Protein AF-A0A5M8SAU0-F1 (afdb_monomer)

Solvent-accessible surface area (backbone atoms only — not comparable to full-atom values): 16726 Å² total; per-residue (Å²): 139,50,76,44,73,42,60,49,98,86,69,38,73,38,33,36,22,38,31,81,44,101,54,91,50,68,91,72,10,58,66,41,58,53,32,35,41,45,65,40,99,85,61,43,76,27,30,39,25,40,43,53,99,80,50,47,81,55,32,35,49,38,73,58,97,93,31,62,45,28,30,38,35,92,84,38,42,33,36,40,44,53,48,99,73,30,26,46,38,35,36,22,32,50,39,90,98,40,64,71,40,49,25,31,40,39,45,56,46,101,66,62,44,75,65,44,77,43,74,34,96,76,30,58,96,72,58,69,86,75,61,64,49,30,60,59,55,26,55,63,74,80,78,61,70,77,60,66,83,77,56,89,90,79,90,67,84,63,73,72,83,51,52,85,67,51,59,68,49,66,79,36,74,79,82,83,80,93,81,82,88,77,91,80,82,86,74,82,80,63,93,83,57,68,52,34,81,45,82,45,69,91,57,29,28,96,83,49,78,75,89,43,40,64,62,58,96,56,46,66,64,41,53,74,66,31,46,74,40,82,81,43,74,66,31,31,40,23,69,51,97,89,66,42,43,36,38,29,34,57,65,87,75,70,28,22,23,74,70,45,27,51,55,72,72,79,38,57,52,77,89,78,52,45,75,89,74,107

Radius of gyration: 25.61 Å; Cα contacts (8 Å, |Δi|>4): 482; chains: 1; bounding box: 44×42×79 Å

Secondary structure (DSSP, 8-state):
-EEEEEE-TTS-EEEEEEESSS-S-TTTTT-EEEEEEEE-TTS-EEEEEESSTT--EEEEEEEETTEEEEEEETTEEEEEEE-TT--EEEEEE-STT-TT-EEEEEE--TTSTT-EEEE-TT--TT-----SB-GGG-B--GGGGGGGGT-SS-----TTTSHHHHTGGGSS--PPP----SPPP-PPPPTTSPPEE---TTTS-TT--SS-PPPPTTHHHHHHHPEEPSSSTTEEEEE-TTS-EEEEEE-SSSEEEEEEESSSTTPPPGGGS-GGG-

Structure (mmCIF, N/CA/C/O backbone):
data_AF-A0A5M8SAU0-F1
#
_entry.id   AF-A0A5M8SAU0-F1
#
loop_
_atom_site.group_PDB
_atom_site.id
_atom_site.type_symbol
_atom_site.label_atom_id
_atom_site.label_alt_id
_atom_site.label_comp_id
_atom_site.label_asym_id
_atom_site.label_entity_id
_atom_site.label_seq_id
_atom_site.pdbx_PDB_ins_code
_atom_site.Cartn_x
_atom_site.Cartn_y
_atom_site.Cartn_z
_atom_s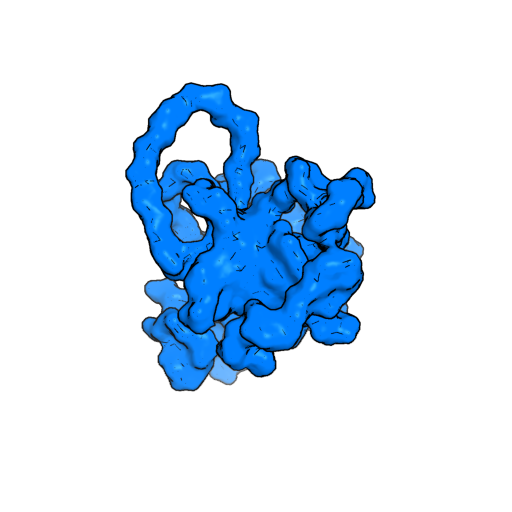ite.occupancy
_atom_site.B_iso_or_equiv
_atom_site.auth_seq_id
_atom_site.auth_comp_id
_atom_site.auth_asym_id
_atom_site.auth_atom_id
_atom_site.pdbx_PDB_model_num
ATOM 1 N N . MET A 1 1 ? -11.312 18.005 -1.054 1.00 69.06 1 MET A N 1
ATOM 2 C CA . MET A 1 1 ? -11.721 16.627 -1.415 1.00 69.06 1 MET A CA 1
ATOM 3 C C . MET A 1 1 ? -11.330 15.709 -0.269 1.00 69.06 1 MET A C 1
ATOM 5 O O . MET A 1 1 ? -10.146 15.660 0.042 1.00 69.06 1 MET A O 1
ATOM 9 N N . LYS A 1 2 ? -12.305 15.080 0.394 1.00 84.44 2 LYS A N 1
ATOM 10 C CA . LYS A 1 2 ? -12.080 14.145 1.507 1.00 84.44 2 LYS A CA 1
ATOM 11 C C . LYS A 1 2 ? -12.003 12.724 0.946 1.00 84.44 2 LYS A C 1
ATOM 13 O O . LYS A 1 2 ? -12.694 12.436 -0.032 1.00 84.44 2 LYS A O 1
ATOM 18 N N . ILE A 1 3 ? -11.173 11.881 1.547 1.00 85.06 3 ILE A N 1
ATOM 19 C CA . ILE A 1 3 ? -10.982 10.486 1.141 1.00 85.06 3 ILE A CA 1
ATOM 20 C C . ILE A 1 3 ? -11.537 9.580 2.239 1.00 85.06 3 ILE A C 1
ATOM 22 O O . ILE A 1 3 ? -11.376 9.878 3.422 1.00 85.06 3 ILE A O 1
ATOM 26 N N . GLY A 1 4 ? -12.213 8.511 1.834 1.00 86.31 4 GLY A N 1
ATOM 27 C CA . GLY A 1 4 ? -12.637 7.411 2.689 1.00 86.31 4 GLY A CA 1
ATOM 28 C C . GLY A 1 4 ? -12.021 6.099 2.215 1.00 86.31 4 GLY A C 1
ATOM 29 O O . GLY A 1 4 ? -11.570 5.985 1.072 1.00 86.31 4 GLY A O 1
ATOM 30 N N . TYR A 1 5 ? -12.045 5.100 3.090 1.00 87.81 5 TYR A N 1
ATOM 31 C CA . TYR A 1 5 ? -11.528 3.767 2.811 1.00 87.81 5 TYR A CA 1
ATOM 32 C C . TYR A 1 5 ? -12.509 2.712 3.317 1.00 87.81 5 TYR A C 1
ATOM 34 O O . TYR A 1 5 ? -13.145 2.908 4.354 1.00 87.81 5 TYR A O 1
ATOM 42 N N . LEU A 1 6 ? -12.599 1.593 2.601 1.00 86.69 6 LEU A N 1
ATOM 43 C CA . LEU A 1 6 ? -13.298 0.393 3.056 1.00 86.69 6 LEU A CA 1
ATOM 44 C C . LEU A 1 6 ? -12.272 -0.664 3.448 1.00 86.69 6 LEU A C 1
ATOM 46 O O . LEU A 1 6 ? -11.280 -0.858 2.741 1.00 86.69 6 LEU A O 1
ATOM 50 N N . TYR A 1 7 ? -12.536 -1.354 4.551 1.00 85.88 7 TYR A N 1
ATOM 51 C CA . TYR A 1 7 ? -11.698 -2.426 5.074 1.00 85.88 7 TYR A CA 1
ATOM 52 C C . TYR A 1 7 ? -12.532 -3.691 5.259 1.00 85.88 7 TYR A C 1
ATOM 54 O O . TYR A 1 7 ? -13.729 -3.608 5.544 1.00 85.88 7 TYR A O 1
ATOM 62 N N . ASP A 1 8 ? -11.904 -4.852 5.103 1.00 80.31 8 ASP A N 1
ATOM 63 C CA . ASP A 1 8 ? -12.498 -6.116 5.521 1.00 80.31 8 ASP A CA 1
ATOM 64 C C . ASP A 1 8 ? -12.463 -6.278 7.053 1.00 80.31 8 ASP A C 1
ATOM 66 O O . ASP A 1 8 ? -11.916 -5.451 7.789 1.00 80.31 8 ASP A O 1
ATOM 70 N N . ALA A 1 9 ? -13.047 -7.370 7.550 1.00 80.62 9 ALA A N 1
ATOM 71 C CA . ALA A 1 9 ? -13.049 -7.681 8.979 1.00 80.62 9 ALA A CA 1
ATOM 72 C C . ALA A 1 9 ? -11.643 -7.965 9.552 1.00 80.62 9 ALA A C 1
ATOM 74 O O . ALA A 1 9 ? -11.459 -7.899 10.766 1.00 80.62 9 ALA A O 1
ATOM 75 N N . GLY A 1 10 ? -10.664 -8.281 8.699 1.00 76.25 10 GLY A N 1
ATOM 76 C CA . GLY A 1 10 ? -9.258 -8.467 9.061 1.00 76.25 10 GLY A CA 1
ATOM 77 C C . GLY A 1 10 ? -8.447 -7.166 9.072 1.00 76.25 10 GLY A C 1
ATOM 78 O O . GLY A 1 10 ? -7.274 -7.188 9.441 1.00 76.25 10 GLY A O 1
ATOM 79 N N . GLY A 1 11 ? -9.052 -6.035 8.695 1.00 78.75 11 GLY A N 1
ATOM 80 C CA . GLY A 1 11 ? -8.387 -4.737 8.607 1.00 78.75 11 GLY A CA 1
ATOM 81 C C . GLY A 1 11 ? -7.591 -4.526 7.315 1.00 78.75 11 GLY A C 1
ATOM 82 O O . GLY A 1 11 ? -6.829 -3.562 7.227 1.00 78.75 11 GLY A O 1
ATOM 83 N N . ALA A 1 12 ? -7.751 -5.383 6.304 1.00 80.19 12 ALA A N 1
ATOM 84 C CA . ALA A 1 12 ? -7.153 -5.169 4.993 1.00 80.19 12 ALA A CA 1
ATOM 85 C C . ALA A 1 12 ? -8.016 -4.213 4.158 1.00 80.19 12 ALA A C 1
ATOM 87 O O . ALA A 1 12 ? -9.243 -4.293 4.143 1.00 80.19 12 ALA A O 1
ATOM 88 N N . ARG A 1 13 ? -7.370 -3.262 3.475 1.00 85.25 13 ARG A N 1
ATOM 89 C CA . ARG A 1 13 ? -8.054 -2.234 2.681 1.00 85.25 13 ARG A CA 1
ATOM 90 C C . ARG A 1 13 ? -8.603 -2.837 1.386 1.00 85.25 13 ARG A C 1
ATOM 92 O O . ARG A 1 13 ? -7.827 -3.342 0.583 1.00 85.25 13 ARG A O 1
ATOM 99 N N . LEU A 1 14 ? -9.909 -2.712 1.170 1.00 88.06 14 LEU A N 1
ATOM 100 C CA . LEU A 1 14 ? -10.628 -3.223 -0.002 1.00 88.06 14 LEU A CA 1
ATOM 101 C C . LEU A 1 14 ? -10.943 -2.144 -1.041 1.00 88.06 14 LEU A C 1
ATOM 103 O O . LEU A 1 14 ? -11.019 -2.443 -2.229 1.00 88.06 14 LEU A O 1
ATOM 107 N N . ALA A 1 15 ? -11.121 -0.891 -0.615 1.00 90.00 15 ALA A N 1
ATOM 108 C CA . ALA A 1 15 ? -11.402 0.208 -1.533 1.00 90.00 15 ALA A CA 1
ATOM 109 C C . ALA A 1 15 ? -10.968 1.564 -0.975 1.00 90.00 15 ALA A C 1
ATOM 111 O O . ALA A 1 15 ? -10.879 1.765 0.241 1.00 90.00 15 ALA A O 1
ATOM 112 N N . LYS A 1 16 ? -10.763 2.508 -1.888 1.00 88.19 16 LYS A N 1
ATOM 113 C CA . LYS A 1 16 ? -10.510 3.928 -1.640 1.00 88.19 16 LYS A CA 1
ATOM 114 C C . LYS A 1 16 ? -11.514 4.739 -2.443 1.00 88.19 16 LYS A C 1
ATOM 116 O O . LYS A 1 16 ? -11.888 4.358 -3.550 1.00 88.19 16 LYS A O 1
ATOM 121 N N . GLY A 1 17 ? -11.979 5.845 -1.878 1.00 89.75 17 GLY A N 1
ATOM 122 C CA . GLY A 1 17 ? -13.004 6.658 -2.515 1.00 89.75 17 GLY A CA 1
ATOM 123 C C . GLY A 1 17 ? -13.106 8.061 -1.950 1.00 89.75 17 GLY A C 1
ATOM 124 O O . GLY A 1 17 ? -12.432 8.423 -0.987 1.00 89.75 17 GLY A O 1
ATOM 125 N N . THR A 1 18 ? -13.972 8.870 -2.547 1.00 91.00 18 THR A N 1
ATOM 126 C CA . THR A 1 18 ? -14.314 10.196 -2.026 1.00 91.00 18 THR A CA 1
ATOM 127 C C . THR A 1 18 ? -15.482 10.125 -1.062 1.00 91.00 18 THR A C 1
ATOM 129 O O . THR A 1 18 ? -16.359 9.284 -1.211 1.00 91.00 18 THR A O 1
ATOM 132 N N . ILE A 1 19 ? -15.499 11.032 -0.088 1.00 91.56 19 ILE A N 1
ATOM 133 C CA . ILE A 1 19 ? -16.628 11.247 0.825 1.00 91.56 19 ILE A CA 1
ATOM 134 C C . ILE A 1 19 ? -17.004 12.728 0.838 1.00 91.56 19 ILE A C 1
ATOM 136 O O . ILE A 1 19 ? -16.164 13.611 0.628 1.00 91.56 19 ILE A O 1
ATOM 140 N N . THR A 1 20 ? -18.264 13.020 1.132 1.00 92.69 20 THR A N 1
ATOM 141 C CA . THR A 1 20 ? -18.785 14.387 1.270 1.00 92.69 20 THR A CA 1
ATOM 142 C C . THR A 1 20 ? -18.819 14.823 2.741 1.00 92.69 20 THR A C 1
ATOM 144 O O . THR A 1 20 ? -18.532 15.986 3.058 1.00 92.69 20 THR A O 1
ATOM 147 N N . ALA A 1 21 ? -19.021 13.884 3.671 1.00 87.06 21 ALA A N 1
ATOM 148 C CA . ALA A 1 21 ? -19.081 14.121 5.115 1.00 87.06 21 ALA A CA 1
ATOM 149 C C . ALA A 1 21 ? -18.084 13.254 5.909 1.00 87.06 21 ALA A C 1
ATOM 151 O O . ALA A 1 21 ? -17.737 12.154 5.497 1.00 87.06 21 ALA A O 1
ATOM 152 N N . TRP A 1 22 ? -17.618 13.760 7.058 1.00 85.44 22 TRP A N 1
ATOM 153 C CA . TRP A 1 22 ? -16.732 13.030 7.979 1.00 85.44 22 TRP A CA 1
ATOM 154 C C . TRP A 1 22 ? -17.561 12.160 8.930 1.00 85.44 22 TRP A C 1
ATOM 156 O O . TRP A 1 22 ? -17.697 12.469 10.109 1.00 85.44 22 TRP A O 1
ATOM 166 N N . THR A 1 23 ? -18.159 11.103 8.392 1.00 83.94 23 THR A N 1
ATOM 167 C CA . THR A 1 23 ? -18.925 10.114 9.158 1.00 83.94 23 THR A CA 1
ATOM 168 C C . THR A 1 23 ? -18.530 8.703 8.732 1.00 83.94 23 THR A C 1
ATOM 170 O O . THR A 1 23 ? -18.191 8.462 7.570 1.00 83.94 23 THR A O 1
ATOM 173 N N . CYS A 1 24 ? -18.530 7.777 9.691 1.00 79.25 24 CYS A N 1
ATOM 174 C CA . CYS A 1 24 ? -18.272 6.358 9.452 1.00 79.25 24 CYS A CA 1
ATOM 175 C C . CYS A 1 24 ? -19.496 5.615 8.901 1.00 79.25 24 CYS A C 1
ATOM 177 O O . CYS A 1 24 ? -19.368 4.462 8.504 1.00 79.25 24 CYS A O 1
ATOM 179 N N . ASP A 1 25 ? -20.659 6.266 8.853 1.00 84.56 25 ASP A N 1
ATOM 180 C CA . ASP A 1 25 ? -21.862 5.713 8.246 1.00 84.56 25 ASP A CA 1
ATOM 181 C C . ASP A 1 25 ? -21.814 5.873 6.709 1.00 84.56 25 ASP A C 1
ATOM 183 O O . ASP A 1 25 ? -21.887 6.998 6.197 1.00 84.56 25 ASP A O 1
ATOM 187 N N . PRO A 1 26 ? -21.695 4.766 5.950 1.00 77.25 26 PRO A N 1
ATOM 188 C CA . PRO A 1 26 ? -21.592 4.805 4.495 1.00 77.25 26 PRO A CA 1
ATOM 189 C C . PRO A 1 26 ? -22.877 5.286 3.812 1.00 77.25 26 PRO A C 1
ATOM 191 O O . PRO A 1 26 ? -22.830 5.721 2.664 1.00 77.25 26 PRO A O 1
ATOM 194 N N . THR A 1 27 ? -24.023 5.243 4.500 1.00 85.75 27 THR A N 1
ATOM 195 C CA . THR A 1 27 ? -25.299 5.713 3.941 1.00 85.75 27 THR A CA 1
ATOM 196 C C . THR A 1 27 ? -25.396 7.237 3.915 1.00 85.75 27 THR A C 1
ATOM 198 O O . THR A 1 27 ? -26.158 7.799 3.129 1.00 85.75 27 THR A O 1
ATOM 201 N N . THR A 1 28 ? -24.587 7.919 4.731 1.00 90.81 28 THR A N 1
ATOM 202 C CA . THR A 1 28 ? -24.625 9.378 4.899 1.0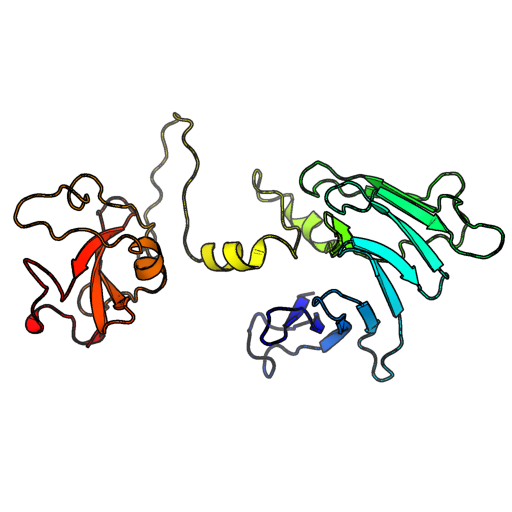0 90.81 28 THR A CA 1
ATOM 203 C C . THR A 1 28 ? -23.327 10.073 4.499 1.00 90.81 28 THR A C 1
ATOM 205 O O . THR A 1 28 ? -23.348 11.264 4.184 1.00 90.81 28 THR A O 1
ATOM 208 N N . ASN A 1 29 ? -22.192 9.367 4.449 1.00 90.62 29 ASN A N 1
ATOM 209 C CA . ASN A 1 29 ? -20.914 9.967 4.049 1.00 90.62 29 ASN A CA 1
ATOM 210 C C . ASN A 1 29 ? -20.767 10.203 2.537 1.00 90.62 29 ASN A C 1
ATOM 212 O O . ASN A 1 29 ? -19.821 10.882 2.130 1.00 90.62 29 ASN A O 1
ATOM 216 N N . GLY A 1 30 ? -21.683 9.666 1.722 1.00 91.62 30 GLY A N 1
ATOM 217 C CA . GLY A 1 30 ? -21.661 9.799 0.267 1.00 91.62 30 GLY A CA 1
ATOM 218 C C . GLY A 1 30 ? -20.445 9.137 -0.377 1.00 91.62 30 GLY A C 1
ATOM 219 O O . GLY A 1 30 ? -19.891 9.702 -1.317 1.00 91.62 30 GLY A O 1
ATOM 220 N N . PHE A 1 31 ? -19.995 7.993 0.148 1.00 91.50 31 PHE A N 1
ATOM 221 C CA . PHE A 1 31 ? -18.822 7.289 -0.361 1.00 91.50 31 PHE A CA 1
ATOM 222 C C . PHE A 1 31 ? -18.965 6.959 -1.852 1.00 91.50 31 PHE A C 1
ATOM 224 O O . PHE A 1 31 ? -19.931 6.321 -2.267 1.00 91.50 31 PHE A O 1
ATOM 231 N N . GLN A 1 32 ? -17.999 7.400 -2.655 1.00 91.50 32 GLN A N 1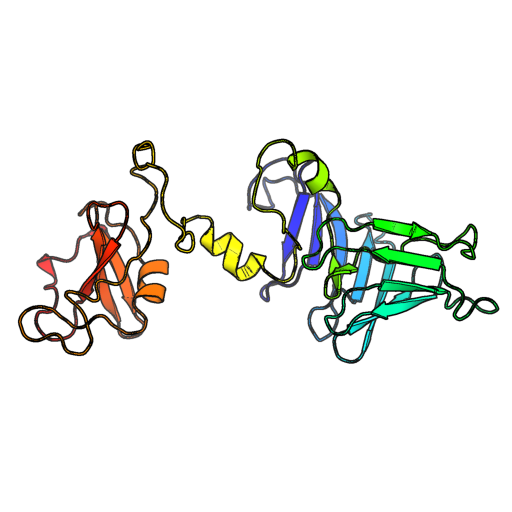
ATOM 232 C CA . GLN A 1 32 ? -17.884 7.072 -4.075 1.00 91.50 32 GLN A CA 1
ATOM 233 C C . GLN A 1 32 ? -16.512 6.465 -4.320 1.00 91.50 32 GLN A C 1
ATOM 235 O O . GLN A 1 32 ? -15.497 7.137 -4.121 1.00 91.50 32 GLN A O 1
ATOM 240 N N . VAL A 1 33 ? -16.488 5.202 -4.735 1.00 90.75 33 VAL A N 1
ATOM 241 C CA . VAL A 1 33 ? -15.253 4.460 -4.990 1.00 90.75 33 VAL A CA 1
ATOM 242 C C . VAL A 1 33 ? -14.445 5.142 -6.093 1.00 90.75 33 VAL A C 1
ATOM 244 O O . VAL A 1 33 ? -14.985 5.546 -7.118 1.00 90.75 33 VAL A O 1
ATOM 247 N N . THR A 1 34 ? -13.138 5.255 -5.886 1.00 91.25 34 THR A N 1
ATOM 248 C CA . THR A 1 34 ? -12.166 5.676 -6.903 1.00 91.25 34 THR A CA 1
ATOM 249 C C . THR A 1 34 ? -11.201 4.553 -7.258 1.00 91.25 34 THR A C 1
ATOM 251 O O . THR A 1 34 ? -10.729 4.510 -8.389 1.00 91.25 34 THR A O 1
ATOM 254 N N . GLU A 1 35 ? -10.929 3.645 -6.317 1.00 91.94 35 GLU A N 1
ATOM 255 C CA . GLU A 1 35 ? -10.047 2.490 -6.497 1.00 91.94 35 GLU A CA 1
ATOM 256 C C . GLU A 1 35 ? -10.597 1.293 -5.704 1.00 91.94 35 GLU A C 1
ATOM 258 O O . GLU A 1 35 ? -11.029 1.444 -4.556 1.00 91.94 35 GLU A O 1
ATOM 263 N N . ASN A 1 36 ? -10.553 0.108 -6.306 1.00 92.94 36 ASN A N 1
ATOM 264 C CA . ASN A 1 36 ? -10.892 -1.177 -5.698 1.00 92.94 36 ASN A CA 1
ATOM 265 C C . ASN A 1 36 ? -9.658 -2.076 -5.680 1.00 92.94 36 ASN A C 1
ATOM 267 O O . ASN A 1 36 ? -8.887 -2.085 -6.640 1.00 92.94 36 ASN A O 1
ATOM 271 N N . TYR A 1 37 ? -9.508 -2.882 -4.632 1.00 91.75 37 TYR A N 1
ATOM 272 C CA . TYR A 1 37 ? -8.360 -3.767 -4.473 1.00 91.75 37 TYR A CA 1
ATOM 273 C C . TYR A 1 37 ? -8.794 -5.228 -4.364 1.00 91.75 37 TYR A C 1
ATOM 275 O O . TYR A 1 37 ? -9.621 -5.594 -3.530 1.00 91.75 37 TYR A O 1
ATOM 283 N N . VAL A 1 38 ? -8.185 -6.076 -5.188 1.00 93.06 38 VAL A N 1
ATOM 284 C CA . VAL A 1 38 ? -8.175 -7.526 -4.997 1.00 93.06 38 VAL A CA 1
ATOM 285 C C . VAL A 1 38 ? -6.977 -7.854 -4.119 1.00 93.06 38 VAL A C 1
ATOM 287 O O . VAL A 1 38 ? -5.851 -7.458 -4.429 1.00 93.06 38 VAL A O 1
ATOM 290 N N . LEU A 1 39 ? -7.224 -8.566 -3.023 1.00 90.50 39 LEU A N 1
ATOM 291 C CA . LEU A 1 39 ? -6.188 -8.942 -2.071 1.00 90.50 39 LEU A CA 1
ATOM 292 C C . LEU A 1 39 ? -5.532 -10.269 -2.451 1.00 90.50 39 LEU A C 1
ATOM 294 O O . LEU A 1 39 ? -6.188 -11.180 -2.956 1.00 90.50 39 LEU A O 1
ATOM 298 N N . GLY A 1 40 ? -4.233 -10.372 -2.185 1.00 87.88 40 GLY A N 1
ATOM 299 C CA . GLY A 1 40 ? -3.508 -11.635 -2.242 1.00 87.88 40 GLY A CA 1
ATOM 300 C C . GLY A 1 40 ? -3.698 -12.468 -0.972 1.00 87.88 40 GLY A C 1
ATOM 301 O O . GLY A 1 40 ? -4.398 -12.074 -0.036 1.00 87.88 40 GLY A O 1
ATOM 302 N N . PHE A 1 41 ? -3.068 -13.643 -0.928 1.00 84.50 41 PHE A N 1
ATOM 303 C CA . PHE A 1 41 ? -3.269 -14.608 0.161 1.00 84.50 41 PHE A CA 1
ATOM 304 C C . PHE A 1 41 ? -2.786 -14.111 1.529 1.00 84.50 41 PHE A C 1
ATOM 306 O O . PHE A 1 41 ? -3.256 -14.614 2.547 1.00 84.50 41 PHE A O 1
ATOM 313 N N . SER A 1 42 ? -1.864 -13.147 1.571 1.00 84.25 42 SER A N 1
ATOM 314 C CA . SER A 1 42 ? -1.360 -12.546 2.813 1.00 84.25 42 SER A CA 1
ATOM 315 C C . SER A 1 42 ? -1.960 -11.157 3.089 1.00 84.25 42 SER A C 1
ATOM 317 O O . SER A 1 42 ? -1.455 -10.429 3.945 1.00 84.25 42 SER A O 1
ATOM 319 N N . GLY A 1 43 ? -3.046 -10.778 2.397 1.00 83.81 43 GLY A N 1
ATOM 320 C CA . GLY A 1 43 ? -3.715 -9.480 2.560 1.00 83.81 43 GLY A CA 1
ATOM 321 C C . GLY A 1 43 ? -3.007 -8.309 1.865 1.00 83.81 43 GLY A C 1
ATOM 322 O O . GLY A 1 43 ? -3.323 -7.143 2.116 1.00 83.81 43 GLY A O 1
ATOM 323 N N . GLU A 1 44 ? -2.031 -8.598 1.007 1.00 87.12 44 GLU A N 1
ATOM 324 C CA . GLU A 1 44 ? -1.352 -7.632 0.154 1.00 87.12 44 GLU A CA 1
ATOM 325 C C . GLU A 1 44 ? -2.254 -7.117 -0.975 1.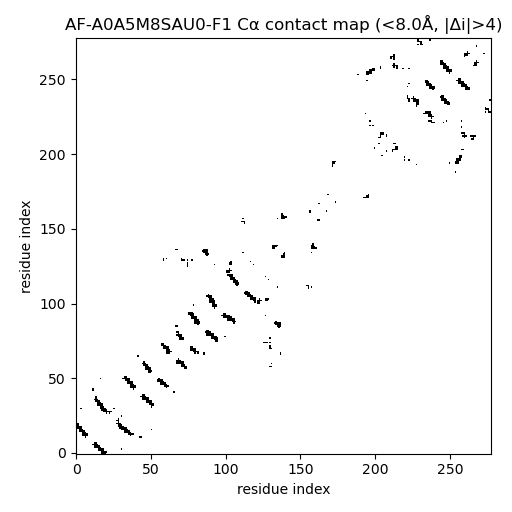00 87.12 44 GLU A C 1
ATOM 327 O O . GLU A 1 44 ? -3.198 -7.782 -1.397 1.00 87.12 44 GLU A O 1
ATOM 332 N N . GLU A 1 45 ? -1.958 -5.919 -1.480 1.00 90.44 45 GLU A N 1
ATOM 333 C CA . GLU A 1 45 ? -2.691 -5.318 -2.595 1.00 90.44 45 GLU A CA 1
ATOM 334 C C . GLU A 1 45 ? -2.263 -5.980 -3.910 1.00 90.44 45 GLU A C 1
ATOM 336 O O . GLU A 1 45 ? -1.329 -5.526 -4.566 1.00 90.44 45 GLU A O 1
ATOM 341 N N . LEU A 1 46 ? -2.918 -7.083 -4.279 1.00 94.06 46 LEU A N 1
ATOM 342 C CA . LEU A 1 46 ? -2.535 -7.881 -5.441 1.00 94.06 46 LEU A CA 1
ATOM 343 C C . LEU A 1 46 ? -2.920 -7.198 -6.750 1.00 94.06 46 LEU A C 1
ATOM 345 O O . LEU A 1 46 ? -2.111 -7.137 -7.666 1.00 94.06 46 LEU A O 1
ATOM 349 N N . SER A 1 47 ? -4.150 -6.712 -6.888 1.00 95.31 47 SER A N 1
ATOM 350 C CA . SER A 1 47 ? -4.577 -5.996 -8.097 1.00 95.31 47 SER A CA 1
ATOM 351 C C . SER A 1 47 ? -5.426 -4.794 -7.753 1.00 95.31 47 SER A C 1
ATOM 353 O O . SER A 1 47 ? -6.250 -4.859 -6.845 1.00 95.31 47 SER A O 1
ATOM 355 N N . MET A 1 48 ? -5.237 -3.714 -8.504 1.00 94.25 48 MET A N 1
ATOM 356 C CA . MET A 1 48 ? -6.032 -2.501 -8.387 1.00 94.25 48 MET A CA 1
ATOM 357 C C . MET A 1 48 ? -6.895 -2.336 -9.635 1.00 94.25 48 MET A C 1
ATOM 359 O O . MET A 1 48 ? -6.429 -2.499 -10.768 1.00 94.25 48 MET A O 1
ATOM 363 N N . LEU A 1 49 ? -8.163 -2.029 -9.398 1.00 94.69 49 LEU A N 1
ATOM 364 C CA . LEU A 1 49 ? -9.168 -1.720 -10.401 1.00 94.69 49 LEU A CA 1
ATOM 365 C C . LEU A 1 49 ? -9.661 -0.295 -10.144 1.00 94.69 49 LEU A C 1
ATOM 367 O O . LEU A 1 49 ? -9.727 0.143 -8.993 1.00 94.69 49 LEU A O 1
ATOM 371 N N . ASP A 1 50 ? -10.040 0.428 -11.189 1.00 93.94 50 ASP A N 1
ATOM 372 C CA . ASP A 1 50 ? -10.632 1.749 -11.002 1.00 93.94 50 ASP A CA 1
ATOM 373 C C . ASP A 1 50 ? -12.028 1.674 -10.347 1.00 93.94 50 ASP A C 1
ATOM 375 O O . ASP A 1 50 ? -12.657 0.618 -10.226 1.00 93.94 50 ASP A O 1
ATOM 379 N N . GLY A 1 51 ? -12.511 2.822 -9.876 1.00 87.94 51 GLY A N 1
ATOM 380 C CA . GLY A 1 51 ? -13.869 2.991 -9.357 1.00 87.94 51 GLY A CA 1
ATOM 381 C C . GLY A 1 51 ? -14.930 3.228 -10.435 1.00 87.94 51 GLY A C 1
ATOM 382 O O . GLY A 1 51 ? -16.018 3.697 -10.108 1.00 87.94 51 GLY A O 1
ATOM 383 N N . SER A 1 52 ? -14.626 2.985 -11.716 1.00 86.12 52 SER A N 1
ATOM 384 C CA . SER A 1 52 ? -15.590 3.202 -12.798 1.00 86.12 52 SER A CA 1
ATOM 385 C C . SER A 1 52 ? -16.658 2.104 -12.820 1.00 86.12 52 SER A C 1
ATOM 387 O O . SER A 1 52 ? -16.450 0.999 -12.326 1.00 86.12 52 SER A O 1
ATOM 389 N N . ASN A 1 53 ? -17.798 2.371 -13.464 1.00 81.31 53 ASN A N 1
ATOM 390 C CA . ASN A 1 53 ? -18.871 1.376 -13.609 1.00 81.31 53 ASN A CA 1
ATOM 391 C C . ASN A 1 53 ? -18.435 0.111 -14.370 1.00 81.31 53 ASN A C 1
ATOM 393 O O . ASN A 1 53 ? -19.049 -0.938 -14.202 1.00 81.31 53 ASN A O 1
ATOM 397 N N . ASN A 1 54 ? -17.392 0.211 -15.200 1.00 83.94 54 ASN A N 1
ATOM 398 C CA . ASN A 1 54 ? -16.847 -0.916 -15.955 1.00 83.94 54 ASN A CA 1
ATOM 399 C C . ASN A 1 54 ? -15.692 -1.619 -15.228 1.00 83.94 54 ASN A C 1
ATOM 401 O O . ASN A 1 54 ? -15.230 -2.639 -15.726 1.00 83.94 54 ASN A O 1
ATOM 405 N N . VAL A 1 55 ? -15.255 -1.092 -14.074 1.00 86.94 55 VAL A N 1
ATOM 406 C CA . VAL A 1 55 ? -14.199 -1.644 -13.212 1.00 86.94 55 VAL A CA 1
ATOM 407 C C . VAL A 1 55 ? -12.981 -2.068 -14.036 1.00 86.94 55 VAL A C 1
ATOM 409 O O . VAL A 1 55 ? -12.695 -3.253 -14.223 1.00 86.94 55 VAL A O 1
ATOM 412 N N . ASN A 1 56 ? -12.270 -1.086 -14.588 1.00 93.94 56 ASN A N 1
ATOM 413 C CA . ASN A 1 56 ? -11.132 -1.378 -15.449 1.00 93.94 56 ASN A CA 1
ATOM 414 C C . ASN A 1 56 ? -9.921 -1.744 -14.600 1.00 93.94 56 ASN A C 1
ATOM 416 O O . ASN A 1 56 ? -9.597 -1.063 -13.624 1.00 93.94 56 ASN A O 1
ATOM 420 N N . TRP A 1 57 ? -9.213 -2.787 -15.019 1.00 95.88 57 TRP A N 1
ATOM 421 C CA . TRP A 1 57 ? -7.921 -3.129 -14.446 1.00 95.88 57 TRP A CA 1
ATOM 422 C C . TRP A 1 57 ? -6.913 -1.993 -14.632 1.00 95.88 57 TRP A C 1
ATOM 424 O O . TRP A 1 57 ? -6.836 -1.396 -15.705 1.00 95.88 57 TRP A O 1
ATOM 434 N N . GLN A 1 58 ? -6.154 -1.703 -13.576 1.00 95.38 58 GLN A N 1
ATOM 435 C CA . GLN A 1 58 ? -5.144 -0.646 -13.568 1.00 95.38 58 GLN A CA 1
ATOM 436 C C . GLN A 1 58 ? -3.738 -1.188 -13.345 1.00 95.38 58 GLN A C 1
ATOM 438 O O . GLN A 1 58 ? -2.805 -0.693 -13.961 1.00 95.38 58 GLN A O 1
ATOM 443 N N . ARG A 1 59 ? -3.567 -2.158 -12.439 1.00 96.44 59 ARG A N 1
ATOM 444 C CA . ARG A 1 59 ? -2.276 -2.816 -12.196 1.00 96.44 59 ARG A CA 1
ATOM 445 C C . ARG A 1 59 ? -2.438 -4.109 -11.405 1.00 96.44 59 ARG A C 1
ATOM 447 O O . ARG A 1 59 ? -3.408 -4.275 -10.664 1.00 96.44 59 ARG A O 1
ATOM 454 N N . THR A 1 60 ? -1.435 -4.971 -11.488 1.00 97.38 60 THR A N 1
ATOM 455 C CA . THR A 1 60 ? -1.252 -6.155 -10.647 1.00 97.38 60 THR A CA 1
ATOM 456 C C . THR A 1 60 ? 0.152 -6.137 -10.058 1.00 97.38 60 THR A C 1
ATOM 458 O O . THR A 1 60 ? 1.139 -6.143 -10.786 1.00 97.38 60 THR A O 1
ATOM 461 N N . ASN A 1 61 ? 0.252 -6.115 -8.736 1.00 96.62 61 ASN A N 1
ATOM 462 C CA . ASN A 1 61 ? 1.516 -6.223 -8.022 1.00 96.62 61 ASN A CA 1
ATOM 463 C C . ASN A 1 61 ? 1.939 -7.694 -7.917 1.00 96.62 61 ASN A C 1
ATOM 465 O O . ASN A 1 61 ? 1.109 -8.596 -7.823 1.00 96.62 61 ASN A O 1
ATOM 469 N N . ILE A 1 62 ? 3.244 -7.935 -7.920 1.00 95.94 62 ILE A N 1
ATOM 470 C CA . ILE A 1 62 ? 3.847 -9.264 -7.870 1.00 95.94 62 ILE A CA 1
ATOM 471 C C . ILE A 1 62 ? 4.658 -9.350 -6.585 1.00 95.94 62 ILE A C 1
ATOM 473 O O . ILE A 1 62 ? 5.542 -8.526 -6.343 1.00 95.94 62 ILE A O 1
ATOM 477 N N . TYR A 1 63 ? 4.371 -10.366 -5.777 1.00 93.00 63 TYR A N 1
ATOM 478 C CA . TYR A 1 63 ? 5.006 -10.562 -4.481 1.00 93.00 63 TYR A CA 1
ATOM 479 C C . TYR A 1 63 ? 5.772 -11.881 -4.426 1.00 93.00 63 TYR A C 1
ATOM 481 O O . TYR A 1 63 ? 5.311 -12.905 -4.931 1.00 93.00 63 TYR A O 1
ATOM 489 N N . ALA A 1 64 ? 6.925 -11.870 -3.761 1.00 91.44 64 ALA A N 1
ATOM 490 C CA . ALA A 1 64 ? 7.671 -13.073 -3.410 1.00 91.44 64 ALA A CA 1
ATOM 491 C C . ALA A 1 64 ? 8.292 -12.908 -2.022 1.00 91.44 64 ALA A C 1
ATOM 493 O O . ALA A 1 64 ? 8.862 -11.867 -1.708 1.00 91.44 64 ALA A O 1
ATOM 494 N N . GLY A 1 65 ? 8.153 -13.920 -1.161 1.00 88.75 65 GLY A N 1
ATOM 495 C CA . GLY A 1 65 ? 8.678 -13.860 0.210 1.00 88.75 65 GLY A CA 1
ATOM 496 C C . GLY A 1 65 ? 8.119 -12.697 1.047 1.00 88.75 65 GLY A C 1
ATOM 497 O O . GLY A 1 65 ? 8.826 -12.177 1.904 1.00 88.75 65 GLY A O 1
ATOM 498 N N . GLY A 1 66 ? 6.884 -12.256 0.773 1.00 85.25 66 GLY A N 1
ATOM 499 C CA . GLY A 1 66 ? 6.248 -11.117 1.451 1.00 85.25 66 GLY A CA 1
ATOM 500 C C . GLY A 1 66 ? 6.751 -9.734 1.013 1.00 85.25 66 GLY A C 1
ATOM 501 O O . GLY A 1 66 ? 6.398 -8.738 1.638 1.00 85.25 66 GLY A O 1
ATOM 502 N N . LYS A 1 67 ? 7.568 -9.668 -0.043 1.00 88.00 67 LYS A N 1
ATOM 503 C CA . LYS A 1 67 ? 8.153 -8.446 -0.611 1.00 88.00 67 LYS A CA 1
ATOM 504 C C . LYS A 1 67 ? 7.584 -8.153 -1.992 1.00 88.00 67 LYS A C 1
ATOM 506 O O . LYS A 1 67 ? 7.221 -9.091 -2.704 1.00 88.00 67 LYS A O 1
ATOM 511 N N . LEU A 1 68 ? 7.498 -6.877 -2.361 1.00 91.88 68 LEU A N 1
ATOM 512 C CA . LEU A 1 68 ? 7.005 -6.451 -3.665 1.00 91.88 68 LEU A CA 1
ATOM 513 C C . LEU A 1 68 ? 8.168 -6.528 -4.669 1.00 91.88 68 LEU A C 1
ATOM 515 O O . LEU A 1 68 ? 9.136 -5.783 -4.595 1.00 91.88 68 LEU A O 1
ATOM 519 N N . ILE A 1 69 ? 8.082 -7.446 -5.627 1.00 95.50 69 ILE A N 1
ATOM 520 C CA . ILE A 1 69 ? 9.174 -7.710 -6.582 1.00 95.50 69 ILE A CA 1
ATOM 521 C C . ILE A 1 69 ? 8.897 -7.175 -7.986 1.00 95.50 69 ILE A C 1
ATOM 523 O O . ILE A 1 69 ? 9.801 -7.109 -8.818 1.00 95.50 69 ILE A O 1
ATOM 527 N N . GLY A 1 70 ? 7.656 -6.790 -8.263 1.00 96.62 70 GLY A N 1
ATOM 528 C CA . GLY A 1 70 ? 7.295 -6.198 -9.538 1.00 96.62 70 GLY A CA 1
ATOM 529 C C . GLY A 1 70 ? 5.858 -5.713 -9.583 1.00 96.62 70 GLY A C 1
ATOM 530 O O . GLY A 1 70 ? 5.064 -5.985 -8.683 1.00 96.62 70 GLY A O 1
ATOM 531 N N . THR A 1 71 ? 5.525 -5.016 -10.657 1.00 97.56 71 THR A N 1
ATOM 532 C CA . THR A 1 71 ? 4.162 -4.597 -10.976 1.00 97.56 71 THR A CA 1
ATOM 533 C C . THR A 1 71 ? 3.947 -4.748 -12.474 1.00 97.56 71 THR A C 1
ATOM 535 O O . THR A 1 71 ? 4.830 -4.431 -13.264 1.00 97.56 71 THR A O 1
ATOM 538 N N . TYR A 1 72 ? 2.785 -5.260 -12.857 1.00 97.19 72 TYR A N 1
ATOM 539 C CA . TYR A 1 72 ? 2.300 -5.251 -14.227 1.00 97.19 72 TYR A CA 1
ATOM 540 C C . TYR A 1 72 ? 1.201 -4.197 -14.347 1.00 97.19 72 TYR A C 1
ATOM 542 O O . TYR A 1 72 ? 0.255 -4.227 -13.561 1.00 97.19 72 TYR A O 1
ATOM 550 N N . ASP A 1 73 ? 1.321 -3.272 -15.289 1.00 96.00 73 ASP A N 1
ATOM 551 C CA . ASP A 1 73 ? 0.342 -2.216 -15.556 1.00 96.00 73 ASP A CA 1
ATOM 552 C C . ASP A 1 73 ? 0.195 -2.002 -17.089 1.00 96.00 73 ASP A C 1
ATOM 554 O O . ASP A 1 73 ? 0.772 -2.769 -17.869 1.00 96.00 73 ASP A O 1
ATOM 558 N N . PRO A 1 74 ? -0.600 -1.028 -17.578 1.00 93.62 74 PRO A N 1
ATOM 559 C CA . PRO A 1 74 ? -0.719 -0.757 -19.013 1.00 93.62 74 PRO A CA 1
ATOM 560 C C . PRO A 1 74 ? 0.596 -0.391 -19.726 1.00 93.62 74 PRO A C 1
ATOM 562 O O . PRO A 1 74 ? 0.663 -0.509 -20.949 1.00 93.62 74 PRO A O 1
ATOM 565 N N . GLY A 1 75 ? 1.614 0.064 -18.991 1.00 90.69 75 GLY A N 1
ATOM 566 C CA . GLY A 1 75 ? 2.972 0.339 -19.465 1.00 90.69 75 GLY A CA 1
ATOM 567 C C . GLY A 1 75 ? 3.847 -0.912 -19.590 1.00 90.69 75 GLY A C 1
ATOM 568 O O . GLY A 1 75 ? 4.821 -0.897 -20.342 1.00 90.69 75 GLY A O 1
ATOM 569 N N . GLY A 1 76 ? 3.464 -2.017 -18.948 1.00 93.19 76 GLY A N 1
ATOM 570 C CA . GLY A 1 76 ? 4.110 -3.317 -19.081 1.00 93.19 76 GLY A CA 1
ATOM 571 C C . GLY A 1 76 ? 4.501 -3.926 -17.740 1.00 93.19 76 GLY A C 1
ATOM 572 O O . GLY A 1 76 ? 3.871 -3.695 -16.713 1.00 93.19 76 GLY A O 1
ATOM 573 N N . LEU A 1 77 ? 5.516 -4.792 -17.769 1.00 96.00 77 LEU A N 1
ATOM 574 C CA . LEU A 1 77 ? 6.094 -5.378 -16.562 1.00 96.00 77 LEU A CA 1
ATOM 575 C C . LEU A 1 77 ? 7.203 -4.471 -16.045 1.00 96.00 77 LEU A C 1
ATOM 577 O O . LEU A 1 77 ? 8.060 -4.052 -16.818 1.00 96.00 77 LEU A O 1
ATOM 581 N N . HIS A 1 78 ? 7.232 -4.271 -14.735 1.00 96.94 78 HIS A N 1
ATOM 582 C CA . HIS A 1 78 ? 8.255 -3.523 -14.024 1.00 96.94 78 HIS A CA 1
ATOM 583 C C . HIS A 1 78 ? 8.800 -4.384 -12.885 1.00 96.94 78 HIS A C 1
ATOM 585 O O . HIS A 1 78 ? 8.024 -4.984 -12.139 1.00 96.94 78 HIS A O 1
ATOM 591 N N . PHE A 1 79 ? 10.122 -4.457 -12.748 1.00 97.44 79 PHE A N 1
ATOM 592 C CA . PHE A 1 79 ? 10.789 -5.125 -11.631 1.00 97.44 79 PHE A CA 1
ATOM 593 C C . PHE A 1 79 ? 11.189 -4.109 -10.570 1.00 97.44 79 PHE A C 1
ATOM 595 O O . PHE A 1 79 ? 11.633 -3.010 -10.895 1.00 97.44 79 PHE A O 1
ATOM 602 N N . HIS A 1 80 ? 11.093 -4.504 -9.305 1.00 97.31 80 HIS A N 1
ATOM 603 C CA . HIS A 1 80 ? 11.393 -3.631 -8.175 1.00 97.31 80 HIS A CA 1
ATOM 604 C C . HIS A 1 80 ? 12.627 -4.124 -7.429 1.00 97.31 80 HIS A C 1
ATOM 606 O O . HIS A 1 80 ? 12.704 -5.284 -7.026 1.00 97.31 80 HIS A O 1
ATOM 612 N N . ILE A 1 81 ? 13.592 -3.227 -7.229 1.00 96.38 81 ILE A N 1
ATOM 613 C CA . ILE A 1 81 ? 14.707 -3.443 -6.309 1.00 96.38 81 ILE A CA 1
ATOM 614 C C . ILE A 1 81 ? 14.339 -2.786 -4.988 1.00 96.38 81 ILE A C 1
ATOM 616 O O . ILE A 1 81 ? 14.119 -1.574 -4.914 1.00 96.38 81 ILE A O 1
ATOM 620 N N . GLU A 1 82 ? 14.306 -3.594 -3.938 1.00 94.12 82 GLU A N 1
ATOM 621 C CA . GLU A 1 82 ? 13.999 -3.156 -2.586 1.00 94.12 82 GLU A CA 1
ATOM 622 C C . GLU A 1 82 ? 15.218 -3.254 -1.668 1.00 94.12 82 GLU A C 1
ATOM 624 O O . GLU A 1 82 ? 16.122 -4.066 -1.870 1.00 94.12 82 GLU A O 1
ATOM 629 N N . ASP A 1 83 ? 15.212 -2.454 -0.606 1.00 92.12 83 ASP A N 1
ATOM 630 C CA . ASP A 1 83 ? 16.140 -2.627 0.506 1.00 92.12 83 ASP A CA 1
ATOM 631 C C . ASP A 1 83 ? 15.696 -3.768 1.459 1.00 92.12 83 ASP A C 1
ATOM 633 O O . ASP A 1 83 ? 14.617 -4.359 1.299 1.00 92.12 83 ASP A O 1
ATOM 637 N N . PRO A 1 84 ? 16.501 -4.126 2.481 1.00 89.31 84 PRO A N 1
ATOM 638 C CA . PRO A 1 84 ? 16.152 -5.207 3.403 1.00 89.31 84 PRO A CA 1
ATOM 639 C C . PRO A 1 84 ? 14.796 -5.039 4.103 1.00 89.31 84 PRO A C 1
ATOM 641 O O . PRO A 1 84 ? 14.145 -6.043 4.400 1.00 89.31 84 PRO A O 1
ATOM 644 N N . LEU A 1 85 ? 14.321 -3.805 4.303 1.00 87.38 85 LEU A N 1
ATOM 645 C CA . LEU A 1 85 ? 13.020 -3.519 4.917 1.00 87.38 85 LEU A CA 1
ATOM 646 C C . LEU A 1 85 ? 11.856 -3.598 3.918 1.00 87.38 85 LEU A C 1
ATOM 648 O O . LEU A 1 85 ? 10.700 -3.505 4.321 1.00 87.38 85 LEU A O 1
ATOM 652 N N . GLY A 1 86 ? 12.139 -3.812 2.632 1.00 89.69 86 GLY A N 1
ATOM 653 C CA . GLY A 1 86 ? 11.131 -3.820 1.574 1.00 89.69 86 GLY A CA 1
ATOM 654 C C . GLY A 1 86 ? 10.769 -2.417 1.095 1.00 89.69 86 GLY A C 1
ATOM 655 O O . GLY A 1 86 ? 9.684 -2.208 0.566 1.00 89.69 86 GLY A O 1
ATOM 656 N N . THR A 1 87 ? 11.622 -1.417 1.333 1.00 90.81 87 THR A N 1
ATOM 657 C CA . THR A 1 87 ? 11.427 -0.101 0.717 1.00 90.81 87 THR A CA 1
ATOM 658 C C . THR A 1 87 ? 11.922 -0.159 -0.711 1.00 90.81 87 THR A C 1
ATOM 660 O O . THR A 1 87 ? 13.093 -0.464 -0.946 1.00 90.81 87 THR A O 1
ATOM 663 N N . ARG A 1 88 ? 11.041 0.159 -1.659 1.00 93.62 88 ARG A N 1
ATOM 664 C CA . ARG A 1 88 ? 11.388 0.228 -3.078 1.00 93.62 88 ARG A CA 1
ATOM 665 C C . ARG A 1 88 ? 12.414 1.342 -3.320 1.00 93.62 88 ARG A C 1
ATOM 667 O O . ARG A 1 88 ? 12.202 2.477 -2.896 1.00 93.62 88 ARG A O 1
ATOM 674 N N . ARG A 1 89 ? 13.530 1.006 -3.971 1.00 95.25 89 ARG A N 1
ATOM 675 C CA . ARG A 1 89 ? 14.652 1.915 -4.273 1.00 95.25 89 ARG A CA 1
ATOM 676 C C . ARG A 1 89 ? 14.822 2.175 -5.759 1.00 95.25 89 ARG A C 1
ATOM 678 O O . ARG A 1 89 ? 15.180 3.284 -6.124 1.00 95.25 89 ARG A O 1
ATOM 685 N N . VAL A 1 90 ? 14.564 1.175 -6.596 1.00 96.25 90 VAL A N 1
ATOM 686 C CA . VAL A 1 90 ? 14.678 1.298 -8.053 1.00 96.25 90 VAL A CA 1
ATOM 687 C C . VAL A 1 90 ? 13.551 0.514 -8.711 1.00 96.25 90 VAL A C 1
ATOM 689 O O . VAL A 1 90 ? 13.201 -0.575 -8.250 1.00 96.25 90 VAL A O 1
ATOM 692 N N . GLN A 1 91 ? 13.011 1.062 -9.793 1.00 97.19 91 GLN A N 1
ATOM 693 C CA . GLN A 1 91 ? 12.170 0.355 -10.747 1.00 97.19 91 GLN A CA 1
ATOM 694 C C . GLN A 1 91 ? 12.963 0.112 -12.034 1.00 97.19 91 GLN A C 1
ATOM 696 O O . GLN A 1 91 ? 13.586 1.031 -12.570 1.00 97.19 91 GLN A O 1
ATOM 701 N N . LEU A 1 92 ? 12.926 -1.121 -12.528 1.00 96.69 92 LEU A N 1
ATOM 702 C CA . LEU A 1 92 ? 13.530 -1.529 -13.791 1.00 96.69 92 LEU A CA 1
ATOM 703 C C . LEU A 1 92 ? 12.448 -1.956 -14.778 1.00 96.69 92 LEU A C 1
ATOM 705 O O . LEU A 1 92 ? 11.458 -2.578 -14.388 1.00 96.69 92 LEU A O 1
ATOM 709 N N . SER A 1 93 ? 12.691 -1.734 -16.065 1.00 95.69 93 SER A N 1
ATOM 710 C CA . SER A 1 93 ? 11.802 -2.231 -17.105 1.00 95.69 93 SER A CA 1
ATOM 711 C C . SER A 1 93 ? 11.869 -3.755 -17.193 1.00 95.69 93 SER A C 1
ATOM 713 O O . SER A 1 93 ? 12.941 -4.363 -17.187 1.00 95.69 93 SER A O 1
ATOM 715 N N . GLY A 1 94 ? 10.707 -4.387 -17.296 1.00 94.00 94 GLY A N 1
ATOM 716 C CA . GLY A 1 94 ? 10.525 -5.782 -17.694 1.00 94.00 94 GLY A CA 1
ATOM 717 C C . GLY A 1 94 ? 10.058 -5.923 -19.144 1.00 94.00 94 GLY A C 1
ATOM 718 O O . GLY A 1 94 ? 9.790 -7.035 -19.598 1.00 94.00 94 GLY A O 1
ATOM 719 N N . THR A 1 95 ? 9.962 -4.813 -19.879 1.00 90.06 95 THR A N 1
ATOM 720 C CA . THR A 1 95 ? 9.566 -4.798 -21.289 1.00 90.06 95 THR A CA 1
ATOM 721 C C . THR A 1 95 ? 10.602 -5.534 -22.149 1.00 90.06 95 THR A C 1
ATOM 723 O O . THR A 1 95 ? 11.808 -5.311 -21.983 1.00 90.06 95 THR A O 1
ATOM 726 N N . PRO A 1 96 ? 10.182 -6.395 -23.099 1.00 88.31 96 PRO A N 1
ATOM 727 C CA . PRO A 1 96 ? 11.106 -7.049 -24.021 1.00 88.31 96 PRO A CA 1
ATOM 728 C C . PRO A 1 96 ? 12.030 -6.036 -24.715 1.00 88.31 96 PRO A C 1
ATOM 730 O O . PRO A 1 96 ? 11.575 -4.995 -25.181 1.00 88.31 96 PRO A O 1
ATOM 733 N N . ASN A 1 97 ? 13.324 -6.360 -24.804 1.00 89.19 97 ASN A N 1
ATOM 734 C CA . ASN A 1 97 ? 14.420 -5.504 -25.304 1.00 89.19 97 ASN A CA 1
ATOM 735 C C . ASN A 1 97 ? 14.899 -4.378 -24.371 1.00 89.19 97 ASN A C 1
ATOM 737 O O . ASN A 1 97 ? 15.907 -3.749 -24.679 1.00 89.19 97 ASN A O 1
ATOM 741 N N . LEU A 1 98 ? 14.233 -4.150 -23.239 1.00 90.75 98 LEU A N 1
ATOM 742 C CA . LEU A 1 98 ? 14.624 -3.160 -22.225 1.00 90.75 98 LEU A CA 1
ATOM 743 C C . LEU A 1 98 ? 14.759 -3.787 -20.831 1.00 90.75 98 LEU A C 1
ATOM 745 O O . LEU A 1 98 ? 14.828 -3.087 -19.826 1.00 90.75 98 LEU A O 1
ATOM 749 N N . VAL A 1 99 ? 14.772 -5.121 -20.759 1.00 93.75 99 VAL A N 1
ATOM 750 C CA . VAL A 1 99 ? 14.799 -5.853 -19.492 1.00 93.75 99 VAL A CA 1
ATOM 751 C C . VAL A 1 99 ? 16.006 -5.425 -18.662 1.00 93.75 99 VAL A C 1
ATOM 753 O O . VAL A 1 99 ? 17.150 -5.549 -19.097 1.00 93.75 99 VAL A O 1
ATOM 756 N N . GLY A 1 100 ? 15.737 -4.949 -17.449 1.00 93.31 100 GLY A N 1
ATOM 757 C CA . GLY A 1 100 ? 16.757 -4.498 -16.507 1.00 93.31 100 GLY A CA 1
ATOM 758 C C . GLY A 1 100 ? 17.232 -3.060 -16.718 1.00 93.31 100 GLY A C 1
ATOM 759 O O . GLY A 1 100 ? 18.066 -2.595 -15.944 1.00 93.31 100 GLY A O 1
ATOM 760 N N . THR A 1 101 ? 16.718 -2.337 -17.717 1.00 94.44 101 THR A N 1
ATOM 761 C CA . THR A 1 101 ? 16.987 -0.902 -17.868 1.00 94.44 101 THR A CA 1
ATOM 762 C C . THR A 1 101 ? 16.319 -0.132 -16.723 1.00 94.44 101 THR A C 1
ATOM 764 O O . THR A 1 101 ? 15.136 -0.367 -16.466 1.00 94.44 101 THR A O 1
ATOM 767 N N . PRO A 1 102 ? 17.035 0.768 -16.026 1.00 95.12 102 PRO A N 1
ATOM 768 C CA . PRO A 1 102 ? 16.443 1.585 -14.974 1.00 95.12 102 PRO A CA 1
ATOM 769 C C . PRO A 1 102 ? 15.402 2.554 -15.538 1.00 95.12 102 PRO A C 1
ATOM 771 O O . PRO A 1 102 ? 15.593 3.167 -16.586 1.00 95.12 102 PRO A O 1
ATOM 774 N N . GLU A 1 103 ? 14.278 2.662 -14.836 1.00 95.81 103 GLU A N 1
ATOM 775 C CA . GLU A 1 103 ? 13.165 3.546 -15.187 1.00 95.81 103 GLU A CA 1
ATOM 776 C C . GLU A 1 103 ? 13.008 4.663 -14.161 1.00 95.81 103 GLU A C 1
ATOM 778 O O . GLU A 1 103 ? 12.862 5.827 -14.528 1.00 95.81 103 GLU A O 1
ATOM 783 N N . ILE A 1 104 ? 13.029 4.320 -12.871 1.00 94.50 104 ILE A N 1
ATOM 784 C CA . ILE A 1 104 ? 12.817 5.270 -11.777 1.00 94.50 104 ILE A CA 1
ATOM 785 C C . ILE A 1 104 ? 13.742 4.924 -10.621 1.00 94.50 104 ILE A C 1
ATOM 787 O O . ILE A 1 104 ? 13.768 3.783 -10.157 1.00 94.50 104 ILE A O 1
ATOM 791 N N . ASP A 1 105 ? 14.418 5.942 -10.108 1.00 94.69 105 ASP A N 1
ATOM 792 C CA . ASP A 1 105 ? 15.086 5.911 -8.816 1.00 94.69 105 ASP A CA 1
ATOM 793 C C . ASP A 1 105 ? 14.167 6.489 -7.741 1.00 94.69 105 ASP A C 1
ATOM 795 O O . ASP A 1 105 ? 13.493 7.506 -7.929 1.00 94.69 105 ASP A O 1
ATOM 799 N N . ILE A 1 106 ? 14.151 5.845 -6.579 1.00 92.62 106 ILE A N 1
ATOM 800 C CA . ILE A 1 106 ? 13.261 6.185 -5.476 1.00 92.62 106 ILE A CA 1
ATOM 801 C C . ILE A 1 106 ? 14.097 6.425 -4.228 1.00 92.62 106 ILE A C 1
ATOM 803 O O . ILE A 1 106 ? 14.676 5.515 -3.625 1.00 92.62 106 ILE A O 1
ATOM 807 N N . GLN A 1 107 ? 14.114 7.684 -3.804 1.00 90.44 107 GLN A N 1
ATOM 808 C CA . GLN A 1 107 ? 14.772 8.101 -2.576 1.00 90.44 107 GLN A CA 1
ATOM 809 C C . GLN A 1 107 ? 13.743 8.392 -1.493 1.00 90.44 107 GLN A C 1
ATOM 811 O O . GLN A 1 107 ? 12.669 8.922 -1.759 1.00 90.44 107 GLN A O 1
ATOM 816 N N . SER A 1 108 ? 14.094 8.055 -0.257 1.00 87.06 108 SER A N 1
ATOM 817 C CA . SER A 1 108 ? 13.355 8.419 0.946 1.00 87.06 108 SER A CA 1
ATOM 818 C C . SER A 1 108 ? 14.346 8.545 2.096 1.00 87.06 108 SER A C 1
ATOM 820 O O . SER A 1 108 ? 15.390 7.884 2.108 1.00 87.06 108 SER A O 1
ATOM 822 N N . LEU A 1 109 ? 14.000 9.350 3.088 1.00 84.50 109 LEU A N 1
ATOM 823 C CA . LEU A 1 109 ? 14.685 9.366 4.371 1.00 84.50 109 LEU A CA 1
ATOM 824 C C . LEU A 1 109 ? 14.344 8.085 5.167 1.00 84.50 109 LEU A C 1
ATOM 826 O O . LEU A 1 109 ? 13.454 7.320 4.763 1.00 84.50 109 LEU A O 1
ATOM 830 N N . PRO A 1 110 ? 15.058 7.800 6.276 1.00 83.00 110 PRO A N 1
ATOM 831 C CA . PRO A 1 110 ? 14.925 6.538 7.011 1.00 83.00 110 PRO A CA 1
ATOM 832 C C . PRO A 1 110 ? 13.512 6.205 7.501 1.00 83.00 110 PRO A C 1
ATOM 834 O O . PRO A 1 110 ? 13.238 5.046 7.805 1.00 83.00 110 PRO A O 1
ATOM 837 N N . PHE A 1 111 ? 12.623 7.196 7.568 1.00 80.25 111 PHE A N 1
ATOM 838 C CA . PHE A 1 111 ? 11.260 7.034 8.049 1.00 80.25 111 PHE A CA 1
ATOM 839 C C . PHE A 1 111 ? 10.203 7.447 7.009 1.00 80.25 111 PHE A C 1
ATOM 841 O O . PHE A 1 111 ? 9.153 7.971 7.365 1.00 80.25 111 PHE A O 1
ATOM 848 N N . ASP A 1 112 ? 10.465 7.217 5.718 1.00 77.50 112 ASP A N 1
ATOM 849 C CA . ASP A 1 112 ? 9.533 7.508 4.603 1.00 77.50 112 ASP A CA 1
ATOM 850 C C . ASP A 1 112 ? 9.223 9.002 4.372 1.00 77.50 112 ASP A C 1
ATOM 852 O O . ASP A 1 112 ? 8.402 9.394 3.533 1.00 77.50 112 ASP A O 1
ATOM 856 N N . ASP A 1 113 ? 9.890 9.898 5.094 1.00 78.69 113 ASP A N 1
ATOM 857 C CA . ASP A 1 113 ? 9.858 11.311 4.775 1.00 78.69 113 ASP A CA 1
ATOM 858 C C . ASP A 1 113 ? 10.732 11.620 3.551 1.00 78.69 113 ASP A C 1
ATOM 860 O O . ASP A 1 113 ? 11.609 10.859 3.149 1.00 78.69 113 ASP A O 1
ATOM 864 N N . GLY A 1 114 ? 10.425 12.728 2.876 1.00 81.25 114 GLY A N 1
ATOM 865 C CA . GLY A 1 114 ? 11.186 13.143 1.697 1.00 81.25 114 GLY A CA 1
ATOM 866 C C . GLY A 1 114 ? 11.135 12.174 0.511 1.00 81.25 114 GLY A C 1
ATOM 867 O O . GLY A 1 114 ? 12.047 12.237 -0.303 1.00 81.25 114 GLY A O 1
ATOM 868 N N . LEU A 1 115 ? 10.109 11.308 0.396 1.00 84.44 115 LEU A N 1
ATOM 869 C CA . LEU A 1 115 ? 9.954 10.447 -0.783 1.00 84.44 115 LEU A CA 1
ATOM 870 C C . LEU A 1 115 ? 10.028 11.285 -2.064 1.00 84.44 115 LEU A C 1
ATOM 872 O O . LEU A 1 115 ? 9.216 12.199 -2.263 1.00 84.44 115 LEU A O 1
ATOM 876 N N . PHE A 1 116 ? 10.971 10.919 -2.920 1.00 87.69 116 PHE A N 1
ATOM 877 C CA . PHE A 1 116 ? 11.240 11.572 -4.186 1.00 87.69 116 PHE A CA 1
ATOM 878 C C . PHE A 1 116 ? 11.524 10.504 -5.253 1.00 87.69 116 PHE A C 1
ATOM 880 O O . PHE A 1 116 ? 12.665 10.051 -5.372 1.00 87.69 116 PHE A O 1
ATOM 887 N N . PRO A 1 117 ? 10.488 10.048 -5.987 1.00 89.12 117 PRO A N 1
ATOM 888 C CA . PRO A 1 117 ? 10.679 9.252 -7.186 1.00 89.12 117 PRO A CA 1
ATOM 889 C C . PRO A 1 117 ? 11.077 10.189 -8.328 1.00 89.12 117 PRO A C 1
ATOM 891 O O . PRO A 1 117 ? 10.410 11.200 -8.565 1.00 89.12 117 PRO A O 1
ATOM 894 N N . TYR A 1 118 ? 12.153 9.871 -9.037 1.00 90.06 118 TYR A N 1
ATOM 895 C CA . TYR A 1 118 ? 12.546 10.606 -10.234 1.00 90.06 118 TYR A CA 1
ATOM 896 C C . TYR A 1 118 ? 12.892 9.637 -11.369 1.00 90.06 118 TYR A C 1
ATOM 898 O O . TYR A 1 118 ? 13.446 8.568 -11.106 1.00 90.06 118 TYR A O 1
ATOM 906 N N . PRO A 1 119 ? 12.550 9.977 -12.626 1.00 92.44 119 PRO A N 1
ATOM 907 C CA . PRO A 1 119 ? 12.941 9.165 -13.771 1.00 92.44 119 PRO A CA 1
ATOM 908 C C . PRO A 1 119 ? 14.462 9.029 -13.845 1.00 92.44 119 PRO A C 1
ATOM 910 O O . PRO A 1 119 ? 15.174 10.030 -13.722 1.00 92.44 119 PRO A O 1
ATOM 913 N N . ASP A 1 120 ? 14.950 7.812 -14.068 1.00 93.81 120 ASP A N 1
ATOM 914 C CA . ASP A 1 120 ? 16.369 7.587 -14.340 1.00 93.81 120 ASP A CA 1
ATOM 915 C C . ASP A 1 120 ? 16.769 8.264 -15.664 1.00 93.81 120 ASP A C 1
ATOM 917 O O . ASP A 1 120 ? 15.962 8.423 -16.583 1.00 93.81 120 ASP A O 1
ATOM 921 N N . GLN A 1 121 ? 18.034 8.663 -15.792 1.00 91.81 121 GLN A N 1
ATOM 922 C CA . GLN A 1 121 ? 18.546 9.317 -17.002 1.00 91.81 121 GL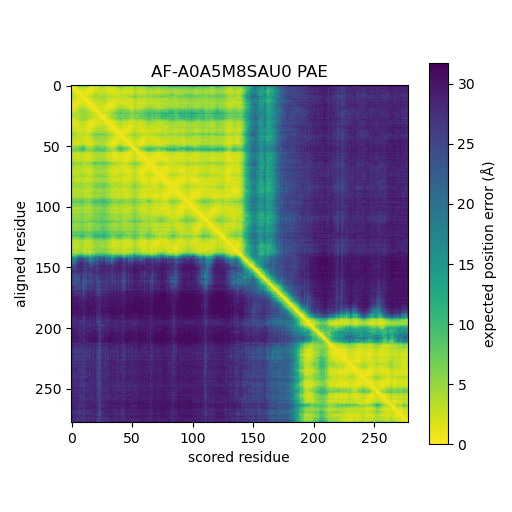N A CA 1
ATOM 923 C C . GLN A 1 121 ? 18.457 8.445 -18.271 1.00 91.81 121 GLN A C 1
ATOM 925 O O . GLN A 1 121 ? 18.467 8.978 -19.381 1.00 91.81 121 GLN A O 1
ATOM 930 N N . TYR A 1 122 ? 18.393 7.121 -18.117 1.00 88.44 122 TYR A N 1
ATOM 931 C CA . TYR A 1 122 ? 18.245 6.144 -19.195 1.00 88.44 122 TYR A CA 1
ATOM 932 C C . TYR A 1 122 ? 16.812 5.622 -19.333 1.00 88.44 122 TYR A C 1
ATOM 934 O O . TYR A 1 122 ? 16.563 4.723 -20.143 1.00 88.44 122 TYR A O 1
ATOM 942 N N . ALA A 1 123 ? 15.870 6.183 -18.573 1.00 91.00 123 ALA A N 1
ATOM 943 C CA . ALA A 1 123 ? 14.473 5.809 -18.648 1.00 91.00 123 ALA A CA 1
ATOM 944 C C . ALA A 1 123 ? 13.900 6.104 -20.039 1.00 91.00 123 ALA A C 1
ATOM 946 O O . ALA A 1 123 ? 14.210 7.107 -20.689 1.00 91.00 123 ALA A O 1
ATOM 947 N N . THR A 1 124 ? 13.013 5.226 -20.497 1.00 86.00 124 THR A N 1
ATOM 948 C CA . THR A 1 124 ? 12.252 5.487 -21.720 1.00 86.00 124 THR A CA 1
ATOM 949 C C . THR A 1 124 ? 11.211 6.580 -21.492 1.00 86.00 124 THR A C 1
ATOM 951 O O . THR A 1 124 ? 10.754 6.801 -20.374 1.00 86.00 124 THR A O 1
ATOM 954 N N . SER A 1 125 ? 10.754 7.233 -22.563 1.00 83.31 125 SER A N 1
ATOM 955 C CA . SER A 1 125 ? 9.674 8.230 -22.480 1.00 83.31 125 SER A CA 1
ATOM 956 C C . SER A 1 125 ? 8.340 7.665 -21.976 1.00 83.31 125 SER A C 1
ATOM 958 O O . SER A 1 125 ? 7.439 8.433 -21.655 1.00 83.31 125 SER A O 1
ATOM 960 N N . THR A 1 126 ? 8.190 6.340 -21.962 1.00 81.62 126 THR A N 1
ATOM 961 C CA . THR A 1 126 ? 7.005 5.633 -21.466 1.00 81.62 126 THR A CA 1
ATOM 962 C C . THR A 1 126 ? 7.156 5.164 -20.021 1.00 81.62 126 THR A C 1
ATOM 964 O O . THR A 1 126 ? 6.200 4.622 -19.480 1.00 81.62 126 THR A O 1
ATOM 967 N N . ALA A 1 127 ? 8.325 5.359 -19.399 1.00 87.44 127 ALA A N 1
ATOM 968 C CA . ALA A 1 127 ? 8.548 5.000 -18.007 1.00 87.44 127 ALA A CA 1
ATOM 969 C C . ALA A 1 127 ? 7.596 5.781 -17.091 1.00 87.44 127 ALA A C 1
ATOM 971 O O . ALA A 1 127 ? 7.524 7.012 -17.127 1.00 87.44 127 ALA A O 1
ATOM 972 N N . ASN A 1 128 ? 6.868 5.049 -16.258 1.00 91.31 128 ASN A N 1
ATOM 973 C CA . ASN A 1 128 ? 5.914 5.573 -15.296 1.00 91.31 128 ASN A CA 1
ATOM 974 C C . ASN A 1 128 ? 6.160 4.958 -13.918 1.00 91.31 128 ASN A C 1
ATOM 976 O O . ASN A 1 128 ? 6.786 3.907 -13.782 1.00 91.31 128 ASN A O 1
ATOM 980 N N . ASP A 1 129 ? 5.639 5.605 -12.878 1.00 92.31 129 ASP A N 1
ATOM 981 C CA . ASP A 1 129 ? 5.624 4.996 -11.554 1.00 92.31 129 ASP A CA 1
ATOM 982 C C . ASP A 1 129 ? 4.512 3.952 -11.480 1.00 92.31 129 ASP A C 1
ATOM 984 O O . ASP A 1 129 ? 3.326 4.276 -11.351 1.00 92.31 129 ASP A O 1
ATOM 988 N N . SER A 1 130 ? 4.913 2.691 -11.613 1.00 94.12 130 SER A N 1
ATOM 989 C CA . SER A 1 130 ? 3.984 1.582 -11.829 1.00 94.12 130 SER A CA 1
ATOM 990 C C . SER A 1 130 ? 3.103 1.281 -10.618 1.00 94.12 130 SER A C 1
ATOM 992 O O . SER A 1 130 ? 2.050 0.663 -10.761 1.00 94.12 130 SER A O 1
ATOM 994 N N . THR A 1 131 ? 3.459 1.728 -9.409 1.00 92.50 131 THR A N 1
ATOM 995 C CA . THR A 1 131 ? 2.700 1.447 -8.179 1.00 92.50 131 THR A CA 1
ATOM 996 C C . THR A 1 131 ? 2.953 2.502 -7.107 1.00 92.50 131 THR A C 1
ATOM 998 O O . THR A 1 131 ? 4.087 2.934 -6.949 1.00 92.50 131 THR A O 1
ATOM 1001 N N . PRO A 1 132 ? 1.952 2.926 -6.318 1.00 88.31 132 PRO A N 1
ATOM 1002 C CA . PRO A 1 132 ? 2.180 3.894 -5.251 1.00 88.31 132 PRO A CA 1
ATOM 1003 C C . PRO A 1 132 ? 2.752 3.239 -3.975 1.00 88.31 132 PRO A C 1
ATOM 1005 O O . PRO A 1 132 ? 2.782 3.874 -2.921 1.00 88.31 132 PRO A O 1
ATOM 1008 N N . LEU A 1 133 ? 3.173 1.966 -4.042 1.00 90.06 133 LEU A N 1
ATOM 1009 C CA . LEU A 1 133 ? 3.798 1.221 -2.950 1.00 90.06 133 LEU A CA 1
ATOM 1010 C C . LEU A 1 133 ? 5.307 1.532 -2.872 1.00 90.06 133 LEU A C 1
ATOM 1012 O O . LEU A 1 133 ? 6.069 1.182 -3.775 1.00 90.06 133 LEU A O 1
ATOM 1016 N N . TYR A 1 134 ? 5.752 2.176 -1.789 1.00 89.75 134 TYR A N 1
ATOM 1017 C CA . TYR A 1 134 ? 7.153 2.584 -1.602 1.00 89.75 134 TYR A CA 1
ATOM 1018 C C . TYR A 1 134 ? 7.751 1.990 -0.325 1.00 89.75 134 TYR A C 1
ATOM 1020 O O . TYR A 1 134 ? 8.326 0.903 -0.355 1.00 89.75 134 TYR A O 1
ATOM 1028 N N . PHE A 1 135 ? 7.630 2.687 0.804 1.00 89.69 135 PHE A N 1
ATOM 1029 C CA . PHE A 1 135 ? 8.269 2.312 2.059 1.00 89.69 135 PHE A CA 1
ATOM 1030 C C . PHE A 1 135 ? 7.660 1.047 2.641 1.00 89.69 135 PHE A C 1
ATOM 1032 O O . PHE A 1 135 ? 6.455 0.976 2.885 1.00 89.69 135 PHE A O 1
ATOM 1039 N N . THR A 1 136 ? 8.492 0.030 2.874 1.00 87.88 136 THR A N 1
ATOM 1040 C CA . THR A 1 136 ? 8.060 -1.296 3.363 1.00 87.88 136 THR A CA 1
ATOM 1041 C C . THR A 1 136 ? 6.942 -1.938 2.515 1.00 87.88 136 THR A C 1
ATOM 1043 O O .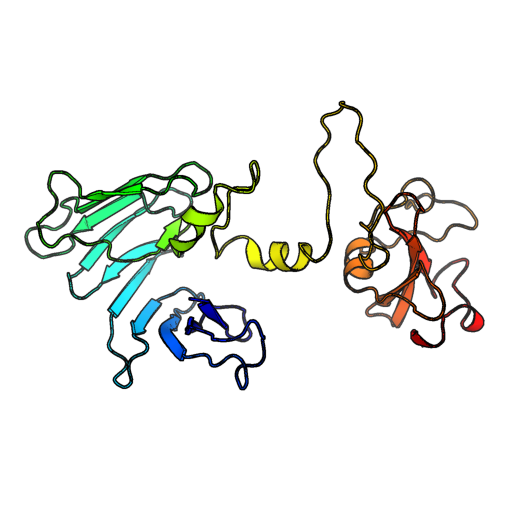 THR A 1 136 ? 6.091 -2.664 3.034 1.00 87.88 136 THR A O 1
ATOM 1046 N N . GLY A 1 137 ? 6.893 -1.619 1.215 1.00 84.81 137 GLY A N 1
ATOM 1047 C CA . GLY A 1 137 ? 5.873 -2.102 0.280 1.00 84.81 137 GLY A CA 1
ATOM 1048 C C . GLY A 1 137 ? 4.472 -1.532 0.527 1.00 84.81 137 GLY A C 1
ATOM 1049 O O . GLY A 1 137 ? 3.472 -2.192 0.236 1.00 84.81 137 GLY A O 1
ATOM 1050 N N . LYS A 1 138 ? 4.370 -0.338 1.126 1.00 83.38 138 LYS A N 1
ATOM 1051 C CA . LYS A 1 138 ? 3.104 0.300 1.513 1.00 83.38 138 LYS A CA 1
ATOM 1052 C C . LYS A 1 138 ? 2.790 1.537 0.677 1.00 83.38 138 LYS A C 1
ATOM 1054 O O . LYS A 1 138 ? 3.702 2.244 0.256 1.00 83.38 138 LYS A O 1
ATOM 1059 N N . GLU A 1 139 ? 1.497 1.796 0.463 1.00 80.06 139 GLU A N 1
ATOM 1060 C CA . GLU A 1 139 ? 1.054 2.975 -0.288 1.00 80.06 139 GLU A CA 1
ATOM 1061 C C . GLU A 1 139 ? 1.358 4.269 0.469 1.00 80.06 139 GLU A C 1
ATOM 1063 O O . GLU A 1 139 ? 1.120 4.354 1.678 1.00 80.06 139 GLU A O 1
ATOM 1068 N N . ARG A 1 140 ? 1.823 5.285 -0.269 1.00 73.50 140 ARG A N 1
ATOM 1069 C CA . ARG A 1 140 ? 1.927 6.663 0.216 1.00 73.50 140 ARG A CA 1
ATOM 1070 C C . ARG A 1 140 ? 0.891 7.572 -0.444 1.00 73.50 140 ARG A C 1
ATOM 1072 O O . ARG A 1 140 ? 0.838 7.688 -1.664 1.00 73.50 140 ARG A O 1
ATOM 1079 N N . GLU A 1 141 ? 0.156 8.328 0.368 1.00 62.16 141 GLU A N 1
ATOM 1080 C CA . GLU A 1 141 ? -0.799 9.333 -0.112 1.00 62.16 141 GLU A CA 1
ATOM 1081 C C . GLU A 1 141 ? -0.145 10.728 -0.220 1.00 62.16 141 GLU A C 1
ATOM 1083 O O . GLU A 1 141 ? 0.263 11.340 0.771 1.00 62.16 141 GLU A O 1
ATOM 1088 N N . LEU A 1 142 ? -0.083 11.283 -1.437 1.00 48.66 142 LEU A N 1
ATOM 1089 C CA . LEU A 1 142 ? 0.573 12.569 -1.753 1.00 48.66 142 LEU A CA 1
ATOM 1090 C C . LEU A 1 142 ? -0.055 13.809 -1.076 1.00 48.66 142 LEU A C 1
ATOM 1092 O O . LEU A 1 142 ? 0.567 14.872 -1.027 1.00 48.66 142 LEU A O 1
ATOM 1096 N N . LYS A 1 143 ? -1.269 13.714 -0.519 1.00 50.22 143 LYS A N 1
ATOM 1097 C CA . LYS A 1 143 ? -2.001 14.880 0.022 1.00 50.22 143 LYS A CA 1
ATOM 1098 C C . LYS A 1 143 ? -1.540 15.364 1.401 1.00 50.22 143 LYS A C 1
ATOM 1100 O O . LYS A 1 143 ? -2.032 16.388 1.869 1.00 50.22 143 LYS A O 1
ATOM 1105 N N . MET A 1 144 ? -0.567 14.713 2.037 1.00 40.97 144 MET A N 1
ATOM 1106 C CA . MET A 1 144 ? -0.043 15.177 3.330 1.00 40.97 144 MET A CA 1
ATOM 1107 C C . MET A 1 144 ? 1.029 16.275 3.225 1.00 40.97 144 MET A C 1
ATOM 1109 O O . MET A 1 144 ? 1.397 16.869 4.238 1.00 40.97 144 MET A O 1
ATOM 1113 N N . LEU A 1 145 ? 1.502 16.616 2.019 1.00 35.38 145 LEU A N 1
ATOM 1114 C CA . LEU A 1 145 ? 2.525 17.657 1.842 1.00 35.38 145 LEU A CA 1
ATOM 1115 C C . LEU A 1 145 ? 2.028 19.082 2.145 1.00 35.38 145 LEU A C 1
ATOM 1117 O O . LEU A 1 145 ? 2.842 19.936 2.482 1.00 35.38 145 LEU A O 1
ATOM 1121 N N . GLN A 1 146 ? 0.717 19.348 2.105 1.00 28.67 146 GLN A N 1
ATOM 1122 C CA . GLN A 1 146 ? 0.184 20.691 2.384 1.00 28.67 146 GLN A CA 1
ATOM 1123 C C . GLN A 1 146 ? 0.009 20.987 3.888 1.00 28.67 146 GLN A C 1
ATOM 1125 O O . GLN A 1 146 ? -0.058 22.150 4.278 1.00 28.67 146 GLN A O 1
ATOM 1130 N N . TYR A 1 147 ? 0.015 19.966 4.754 1.00 29.45 147 TYR A N 1
ATOM 1131 C CA . TYR A 1 147 ? -0.072 20.143 6.214 1.00 29.45 147 TYR A CA 1
ATOM 1132 C C . TYR A 1 147 ? 1.287 20.395 6.891 1.00 29.45 147 TYR A C 1
ATOM 1134 O O . TYR A 1 147 ? 1.336 20.688 8.087 1.00 29.45 147 TYR A O 1
ATOM 1142 N N . LYS A 1 148 ? 2.395 20.367 6.133 1.00 31.55 148 LYS A N 1
ATOM 1143 C CA . LYS A 1 148 ? 3.753 20.628 6.646 1.00 31.55 148 LYS A CA 1
ATOM 1144 C C . LYS A 1 148 ? 3.998 22.071 7.113 1.00 31.55 148 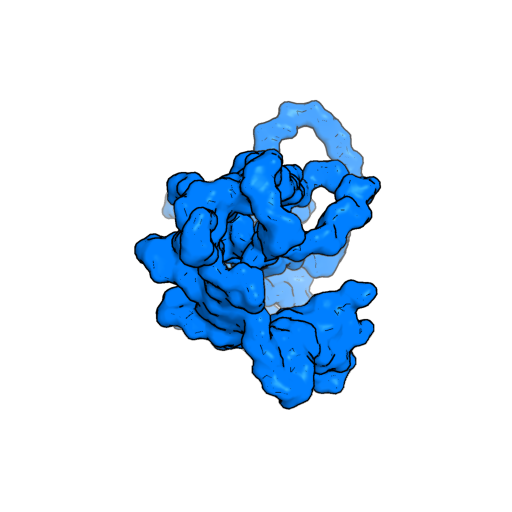LYS A C 1
ATOM 1146 O O . LYS A 1 148 ? 5.030 22.320 7.724 1.00 31.55 148 LYS A O 1
ATOM 1151 N N . ALA A 1 149 ? 3.076 23.006 6.873 1.00 27.05 149 ALA A N 1
ATOM 1152 C CA . ALA A 1 149 ? 3.222 24.395 7.314 1.00 27.05 149 ALA A CA 1
ATOM 1153 C C . ALA A 1 149 ? 2.693 24.681 8.735 1.00 27.05 149 ALA A C 1
ATOM 1155 O O . ALA A 1 149 ? 2.906 25.789 9.218 1.00 27.05 149 ALA A O 1
ATOM 1156 N N . PHE A 1 150 ? 2.010 23.741 9.411 1.00 27.86 150 PHE A N 1
ATOM 1157 C CA . PHE A 1 150 ? 1.298 24.069 10.662 1.00 27.86 150 PHE A CA 1
ATOM 1158 C C . PHE A 1 150 ? 1.769 23.337 11.928 1.00 27.86 150 PHE A C 1
ATOM 1160 O O . PHE A 1 150 ? 1.504 23.817 13.023 1.00 27.86 150 PHE A O 1
ATOM 1167 N N . PHE A 1 151 ? 2.514 22.233 11.827 1.00 25.92 151 PHE A N 1
ATOM 1168 C CA . PHE A 1 151 ? 3.072 21.566 13.009 1.00 25.92 151 PHE A CA 1
ATOM 1169 C C . PHE A 1 151 ? 4.506 21.104 12.750 1.00 25.92 151 PHE A C 1
ATOM 1171 O O . PHE A 1 151 ? 4.753 20.114 12.062 1.00 25.92 151 PHE A O 1
ATOM 1178 N N . GLY A 1 152 ? 5.465 21.843 13.312 1.00 29.62 152 GLY A N 1
ATOM 1179 C CA . GLY A 1 152 ? 6.819 21.344 13.508 1.00 29.62 152 GLY A CA 1
ATOM 1180 C C . GLY A 1 152 ? 6.792 20.184 14.506 1.00 29.62 152 GLY A C 1
ATOM 1181 O O . GLY A 1 152 ? 6.178 20.302 15.561 1.00 29.62 152 GLY A O 1
ATOM 1182 N N . VAL A 1 153 ? 7.479 19.089 14.164 1.00 30.70 153 VAL A N 1
ATOM 1183 C CA . VAL A 1 153 ? 7.685 17.872 14.978 1.00 30.70 153 VAL A CA 1
ATOM 1184 C C . VAL A 1 153 ? 6.480 16.914 15.062 1.00 30.70 153 VAL A C 1
ATOM 1186 O O . VAL A 1 153 ? 5.776 16.875 16.061 1.00 30.70 153 VAL A O 1
ATOM 1189 N N . LEU A 1 154 ? 6.280 16.105 14.007 1.00 31.59 154 LEU A N 1
ATOM 1190 C CA . LEU A 1 154 ? 5.782 14.704 14.002 1.00 31.59 154 LEU A CA 1
ATOM 1191 C C . LEU A 1 154 ? 5.501 14.277 12.547 1.00 31.59 154 LEU A C 1
ATOM 1193 O O . LEU A 1 154 ? 4.362 14.088 12.126 1.00 31.59 154 LEU A O 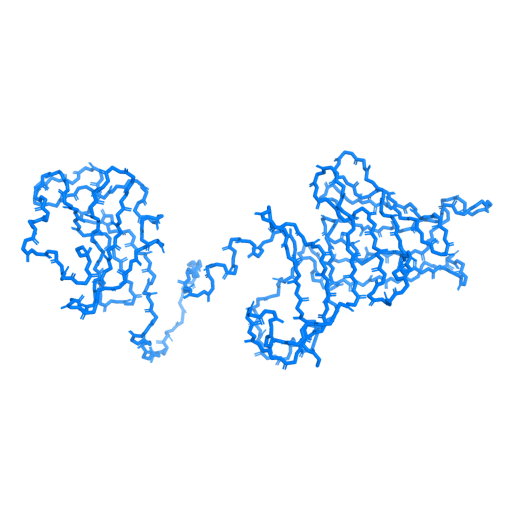1
ATOM 1197 N N . GLY A 1 155 ? 6.556 14.181 11.739 1.00 29.64 155 GLY A N 1
ATOM 1198 C CA . GLY A 1 155 ? 6.462 13.640 10.387 1.00 29.64 155 GLY A CA 1
ATOM 1199 C C . GLY A 1 155 ? 6.744 12.146 10.402 1.00 29.64 155 GLY A C 1
ATOM 1200 O O . GLY A 1 155 ? 7.911 11.806 10.446 1.00 29.64 155 GLY A O 1
ATOM 1201 N N . ILE A 1 156 ? 5.691 11.317 10.402 1.00 36.78 156 ILE A N 1
ATOM 1202 C CA . ILE A 1 156 ? 5.536 10.040 9.672 1.00 36.78 156 ILE A CA 1
ATOM 1203 C C . ILE A 1 156 ? 4.043 9.684 9.728 1.00 36.78 156 ILE A C 1
ATOM 1205 O O . ILE A 1 156 ? 3.502 9.376 10.789 1.00 36.78 156 ILE A O 1
ATOM 1209 N N . LEU A 1 157 ? 3.386 9.682 8.573 1.00 33.75 157 LEU A N 1
ATOM 1210 C CA . LEU A 1 157 ? 2.157 8.928 8.326 1.00 33.75 157 LEU A CA 1
ATOM 1211 C C . LEU A 1 157 ? 2.431 8.060 7.091 1.00 33.75 157 LEU A C 1
ATOM 1213 O O . LEU A 1 157 ? 1.977 8.355 5.992 1.00 33.75 157 LEU A O 1
ATOM 1217 N N . ALA A 1 158 ? 3.251 7.023 7.280 1.00 32.06 158 ALA A N 1
ATOM 1218 C CA . ALA A 1 158 ? 3.342 5.892 6.364 1.00 32.06 158 ALA A CA 1
ATOM 1219 C C . ALA A 1 158 ? 2.158 4.961 6.685 1.00 32.06 158 ALA A C 1
ATOM 1221 O O . ALA A 1 158 ? 2.113 4.304 7.732 1.00 32.06 158 ALA A O 1
ATOM 1222 N N . GLU A 1 159 ? 1.137 4.975 5.832 1.00 39.62 159 GLU A N 1
ATOM 1223 C CA . GLU A 1 159 ? -0.238 4.588 6.173 1.00 39.62 159 GLU A CA 1
ATOM 1224 C C . GLU A 1 159 ? -0.518 3.073 6.269 1.00 39.62 159 GLU A C 1
ATOM 1226 O O . GLU A 1 159 ? -1.675 2.674 6.346 1.00 39.62 159 GLU A O 1
ATOM 1231 N N . ARG A 1 160 ? 0.484 2.182 6.347 1.00 36.28 160 ARG A N 1
ATOM 1232 C CA . ARG A 1 160 ? 0.202 0.732 6.500 1.00 36.28 160 ARG A CA 1
ATOM 1233 C C . ARG A 1 160 ? 1.094 -0.062 7.464 1.00 36.28 160 ARG A C 1
ATOM 1235 O O . ARG A 1 160 ? 0.990 -1.286 7.477 1.00 36.28 160 ARG A O 1
ATOM 1242 N N . ALA A 1 161 ? 1.915 0.574 8.302 1.00 33.91 161 ALA A N 1
ATOM 1243 C CA . ALA A 1 161 ? 2.669 -0.153 9.342 1.00 33.91 161 ALA A CA 1
ATOM 1244 C C . ALA A 1 161 ? 2.428 0.335 10.779 1.00 33.91 161 ALA A C 1
ATOM 1246 O O . ALA A 1 161 ? 2.836 -0.344 11.716 1.00 33.91 161 ALA A O 1
ATOM 1247 N N . PHE A 1 162 ? 1.750 1.470 10.989 1.00 32.12 162 PHE A N 1
ATOM 1248 C CA . PHE A 1 162 ? 1.709 2.056 12.334 1.00 32.12 162 PHE A CA 1
ATOM 1249 C C . PHE A 1 162 ? 0.367 2.622 12.794 1.00 32.12 162 PHE A C 1
ATOM 1251 O O . PHE A 1 162 ? 0.216 2.913 13.973 1.00 32.12 162 PHE A O 1
ATOM 1258 N N . LEU A 1 163 ? -0.648 2.743 11.936 1.00 33.62 163 LEU A N 1
ATOM 1259 C CA . LEU A 1 163 ? -1.899 3.400 12.343 1.00 33.62 163 LEU A CA 1
ATOM 1260 C C . LEU A 1 163 ? -2.943 2.465 12.962 1.00 33.62 163 LEU A C 1
ATOM 1262 O O . LEU A 1 163 ? -3.839 2.956 13.643 1.00 33.62 163 LEU A O 1
ATOM 1266 N N . GLY A 1 164 ? -2.782 1.145 12.833 1.00 31.98 164 GLY A N 1
ATOM 1267 C CA . GLY A 1 164 ? -3.651 0.161 13.493 1.00 31.98 164 GLY A CA 1
ATOM 1268 C C . GLY A 1 164 ? -3.616 0.248 15.028 1.00 31.98 164 GLY A C 1
ATOM 1269 O O . GLY A 1 164 ? -4.678 0.247 15.644 1.00 31.98 164 GLY A O 1
ATOM 1270 N N . PRO A 1 165 ? -2.437 0.421 15.664 1.00 32.00 165 PRO A N 1
ATOM 1271 C CA . PRO A 1 165 ? -2.367 0.704 17.100 1.00 32.00 165 PRO A CA 1
ATOM 1272 C C . PRO A 1 165 ? -2.259 2.203 17.452 1.00 32.00 165 PRO A C 1
ATOM 1274 O O . PRO A 1 165 ? -2.675 2.591 18.542 1.00 32.00 165 PRO A O 1
ATOM 1277 N N . TYR A 1 166 ? -1.735 3.075 16.572 1.00 31.34 166 TYR A N 1
ATOM 1278 C CA . TYR A 1 166 ? -1.491 4.488 16.930 1.00 31.34 166 TYR A CA 1
ATOM 1279 C C . TYR A 1 166 ? -2.621 5.475 16.603 1.00 31.34 166 TYR A C 1
ATOM 1281 O O . TYR A 1 166 ? -2.623 6.560 17.183 1.00 31.34 166 TYR A O 1
ATOM 1289 N N . LEU A 1 167 ? -3.610 5.137 15.762 1.00 30.11 167 LEU A N 1
ATOM 1290 C CA . LEU A 1 167 ? -4.851 5.935 15.693 1.00 30.11 167 LEU A CA 1
ATOM 1291 C C . LEU A 1 167 ? -5.874 5.531 16.756 1.00 30.11 167 LEU A C 1
ATOM 1293 O O . LEU A 1 167 ? -6.700 6.361 17.126 1.00 30.11 167 LEU A O 1
ATOM 1297 N N . PHE A 1 168 ? -5.768 4.332 17.335 1.00 31.39 168 PHE A N 1
ATOM 1298 C CA . PHE A 1 168 ? -6.536 3.991 18.536 1.00 31.39 168 PHE A CA 1
ATOM 1299 C C . PHE A 1 168 ? -6.020 4.761 19.768 1.00 31.39 168 PHE A C 1
ATOM 1301 O O . PHE A 1 168 ? -6.797 5.226 20.597 1.00 31.39 168 PHE A O 1
ATOM 1308 N N . ASN A 1 169 ? -4.708 5.009 19.824 1.00 26.92 169 ASN A N 1
ATOM 1309 C CA . ASN A 1 169 ? -4.053 5.760 20.897 1.00 26.92 169 ASN A CA 1
ATOM 1310 C C . ASN A 1 169 ? -3.922 7.272 20.643 1.00 26.92 169 ASN A C 1
ATOM 1312 O O . ASN A 1 169 ? -3.138 7.910 21.326 1.00 26.92 169 ASN A O 1
ATOM 1316 N N . LYS A 1 170 ? -4.653 7.882 19.698 1.00 29.53 170 LYS A N 1
ATOM 1317 C CA . LYS A 1 170 ? -4.714 9.360 19.566 1.00 29.53 170 LYS A CA 1
ATOM 1318 C C . LYS A 1 170 ? -6.062 9.978 19.938 1.00 29.53 170 LYS A C 1
ATOM 1320 O O . LYS A 1 170 ? -6.213 11.193 19.869 1.00 29.53 170 LYS A O 1
ATOM 1325 N N . LEU A 1 171 ? -6.986 9.170 20.462 1.00 27.12 171 LEU A N 1
ATOM 1326 C CA . LEU A 1 171 ? -8.056 9.661 21.339 1.00 27.12 171 LEU A CA 1
ATOM 1327 C C . LEU A 1 171 ? -7.609 9.775 22.814 1.00 27.12 171 LEU A C 1
ATOM 1329 O O . LEU A 1 171 ? -8.379 10.238 23.651 1.00 27.12 171 LEU A O 1
ATOM 1333 N N . HIS A 1 172 ? -6.346 9.451 23.126 1.00 24.56 172 HIS A N 1
ATOM 1334 C CA . HIS A 1 172 ? -5.713 9.692 24.428 1.00 24.56 172 HIS A CA 1
ATOM 1335 C C . HIS A 1 172 ? -4.253 10.130 24.228 1.00 24.56 172 HIS A C 1
ATOM 1337 O O . HIS A 1 172 ? -3.569 9.541 23.404 1.00 24.56 172 HIS A O 1
ATOM 1343 N N . PRO A 1 173 ? -3.729 11.133 24.944 1.00 25.77 173 PRO A N 1
ATOM 1344 C CA . PRO A 1 173 ? -2.312 11.461 24.886 1.00 25.77 173 PRO A CA 1
ATOM 1345 C C . PRO A 1 173 ? -1.511 10.436 25.713 1.00 25.77 173 PRO A C 1
ATOM 1347 O O . PRO A 1 173 ? -1.957 10.006 26.777 1.00 25.77 173 PRO A O 1
ATOM 1350 N N . ALA A 1 174 ? -0.332 10.044 25.228 1.00 27.66 174 ALA A N 1
ATOM 1351 C CA . ALA A 1 174 ? 0.662 9.240 25.948 1.00 27.66 174 ALA A CA 1
ATOM 1352 C C . ALA A 1 174 ? 2.085 9.712 25.556 1.00 27.66 174 ALA A C 1
ATOM 1354 O O . ALA A 1 174 ? 2.247 10.313 24.490 1.00 27.66 174 ALA A O 1
ATOM 1355 N N . PRO A 1 175 ? 3.104 9.511 26.411 1.00 29.45 175 PRO A N 1
ATOM 1356 C CA . PRO A 1 175 ? 3.939 10.590 26.939 1.00 29.45 175 PRO A CA 1
ATOM 1357 C C . PRO A 1 175 ? 5.263 10.781 26.192 1.00 29.45 175 PRO A C 1
ATOM 1359 O O . PRO A 1 175 ? 5.831 9.852 25.619 1.00 29.45 175 PRO A O 1
ATOM 1362 N N . ALA A 1 176 ? 5.783 12.007 26.258 1.00 28.89 176 ALA A N 1
ATOM 1363 C CA . ALA A 1 176 ? 7.111 12.362 25.777 1.00 28.89 176 ALA A CA 1
ATOM 1364 C C . ALA A 1 176 ? 8.209 11.711 26.637 1.00 28.89 176 ALA A C 1
ATOM 1366 O O . ALA A 1 176 ? 8.162 11.741 27.869 1.00 28.89 176 ALA A O 1
ATOM 1367 N N . ALA A 1 177 ? 9.218 11.152 25.965 1.00 27.77 177 ALA A N 1
ATOM 1368 C CA . ALA A 1 177 ? 10.453 10.707 26.588 1.00 27.77 177 ALA A CA 1
ATOM 1369 C C . ALA A 1 177 ? 11.219 11.897 27.191 1.00 27.77 177 ALA A C 1
ATOM 1371 O O . ALA A 1 177 ? 11.226 13.012 26.672 1.00 27.77 177 ALA A O 1
ATOM 1372 N N . ASN A 1 178 ? 11.842 11.611 28.325 1.00 29.72 178 ASN A N 1
ATOM 1373 C CA . ASN A 1 178 ? 12.418 12.540 29.278 1.00 29.72 178 ASN A CA 1
ATOM 1374 C C . ASN A 1 178 ? 13.684 13.234 28.735 1.00 29.72 178 ASN A C 1
ATOM 1376 O O . ASN A 1 178 ? 14.770 12.660 28.762 1.00 29.72 178 ASN A O 1
ATOM 1380 N N . THR A 1 179 ? 13.560 14.492 28.314 1.00 26.89 179 THR A N 1
ATOM 1381 C CA . THR A 1 179 ? 14.661 15.467 28.350 1.00 26.89 179 THR A CA 1
ATOM 1382 C C . THR A 1 179 ? 14.109 16.757 28.944 1.00 26.89 179 THR A C 1
ATOM 1384 O O . THR A 1 179 ? 13.307 17.438 28.312 1.00 26.89 179 THR A O 1
ATOM 1387 N N . SER A 1 180 ? 14.496 17.072 30.176 1.00 29.05 180 SER A N 1
ATOM 1388 C CA . SER A 1 180 ? 14.124 18.315 30.862 1.00 29.05 180 SER A CA 1
ATOM 1389 C C . SER A 1 180 ? 15.378 19.184 31.065 1.00 29.05 180 SER A C 1
ATOM 1391 O O . SER A 1 180 ? 16.465 18.603 31.133 1.00 29.05 180 SER A O 1
ATOM 1393 N N . PRO A 1 181 ? 15.277 20.521 31.251 1.00 43.00 181 PRO A N 1
ATOM 1394 C CA . PRO A 1 181 ? 14.040 21.297 31.383 1.00 43.00 181 PRO A CA 1
ATOM 1395 C C . PRO A 1 181 ? 13.982 22.616 30.580 1.00 43.00 181 PRO A C 1
ATOM 1397 O O . PRO A 1 181 ? 14.977 23.307 30.378 1.00 43.00 181 PRO A O 1
ATOM 1400 N N . ALA A 1 182 ? 12.759 23.040 30.261 1.00 25.72 182 ALA A N 1
ATOM 1401 C CA . ALA A 1 182 ? 12.359 24.449 30.272 1.00 25.72 182 ALA A CA 1
ATOM 1402 C C . ALA A 1 182 ? 10.917 24.523 30.824 1.00 25.72 182 ALA A C 1
ATOM 1404 O O . ALA A 1 182 ? 10.149 23.582 30.611 1.00 25.72 182 ALA A O 1
ATOM 1405 N N . PRO A 1 183 ? 10.558 25.556 31.608 1.00 32.97 183 PRO A N 1
ATOM 1406 C CA . PRO A 1 183 ? 9.359 25.541 32.442 1.00 32.97 183 PRO A CA 1
ATOM 1407 C C . PRO A 1 183 ? 8.089 25.604 31.585 1.00 32.97 183 PRO A C 1
ATOM 1409 O O . PRO A 1 183 ? 7.934 26.498 30.758 1.00 32.97 183 PRO A O 1
ATOM 1412 N N . ALA A 1 184 ? 7.192 24.637 31.787 1.00 32.81 184 ALA A N 1
ATOM 1413 C CA . ALA A 1 184 ? 5.936 24.532 31.060 1.00 32.81 184 ALA A CA 1
ATOM 1414 C C . ALA A 1 184 ? 4.904 25.542 31.579 1.00 32.81 184 ALA A C 1
ATOM 1416 O O . ALA A 1 184 ? 4.580 25.579 32.767 1.00 32.81 184 ALA A O 1
ATOM 1417 N N . GLU A 1 185 ? 4.364 26.323 30.653 1.00 28.59 185 GLU A N 1
ATOM 1418 C CA . GLU A 1 185 ? 3.153 27.113 30.821 1.00 28.59 185 GLU A CA 1
ATOM 1419 C C . GLU A 1 185 ? 1.941 26.168 30.960 1.00 28.59 185 GLU A C 1
ATOM 1421 O O . GLU A 1 185 ? 1.714 25.283 30.133 1.00 28.59 185 GLU A O 1
ATOM 1426 N N . SER A 1 186 ? 1.193 26.297 32.059 1.00 32.97 186 SER A N 1
ATOM 1427 C CA . SER A 1 186 ? 0.065 25.423 32.394 1.00 32.97 186 SER A CA 1
ATOM 1428 C C . SER A 1 186 ? -1.143 25.694 31.495 1.00 32.97 186 SER A C 1
ATOM 1430 O O . SER A 1 186 ? -1.838 26.696 31.674 1.00 32.97 186 SER A O 1
ATOM 1432 N N . THR A 1 187 ? -1.450 24.781 30.574 1.00 33.66 187 THR A N 1
ATOM 1433 C CA . THR A 1 187 ? -2.760 24.752 29.905 1.00 33.66 187 THR A CA 1
ATOM 1434 C C . THR A 1 187 ? -3.775 24.010 30.793 1.00 33.66 187 THR A C 1
ATOM 1436 O O . THR A 1 187 ? -3.439 22.953 31.331 1.00 33.66 187 THR A O 1
ATOM 1439 N N . PRO A 1 188 ? -5.005 24.524 30.992 1.00 38.53 188 PRO A N 1
ATOM 1440 C CA . PRO A 1 188 ? -6.028 23.828 31.774 1.00 38.53 188 PRO A CA 1
ATOM 1441 C C . PRO A 1 188 ? -6.429 22.502 31.110 1.00 38.53 188 PRO A C 1
ATOM 1443 O O . PRO A 1 188 ? -6.691 22.467 29.909 1.00 38.53 188 PRO A O 1
ATOM 1446 N N . ALA A 1 189 ? -6.488 21.421 31.890 1.00 43.69 189 ALA A N 1
ATOM 1447 C CA . ALA A 1 189 ? -6.895 20.098 31.420 1.00 43.69 189 ALA A CA 1
ATOM 1448 C C . ALA A 1 189 ? -8.355 20.093 30.926 1.00 43.69 189 ALA A C 1
ATOM 1450 O O . ALA A 1 189 ? -9.248 20.584 31.620 1.00 43.69 189 ALA A O 1
ATOM 1451 N N . ASP A 1 190 ? -8.601 19.500 29.754 1.00 44.84 190 ASP A N 1
ATOM 1452 C CA . ASP A 1 190 ? -9.948 19.241 29.239 1.00 44.84 190 ASP A CA 1
ATOM 1453 C C . ASP A 1 190 ? -10.671 18.227 30.156 1.00 44.84 190 ASP A C 1
ATOM 1455 O O . ASP A 1 190 ? -10.220 17.083 30.278 1.00 44.84 190 ASP A O 1
ATOM 1459 N N . PRO A 1 191 ? -11.800 18.591 30.795 1.00 47.28 191 PRO A N 1
ATOM 1460 C CA . PRO A 1 191 ? -12.544 17.702 31.694 1.00 47.28 191 PRO A CA 1
ATOM 1461 C C . PRO A 1 191 ? -13.153 16.462 31.004 1.00 47.28 191 PRO A C 1
ATOM 1463 O O . PRO A 1 191 ? -13.641 15.544 31.685 1.00 47.28 191 PRO A O 1
ATOM 1466 N N . ASN A 1 192 ? -13.132 16.407 29.667 1.00 48.31 192 ASN A N 1
ATOM 1467 C CA . ASN A 1 192 ? -13.671 15.309 28.866 1.00 48.31 192 ASN A CA 1
ATOM 1468 C C . ASN A 1 192 ? -12.611 14.338 28.338 1.00 48.31 192 ASN A C 1
ATOM 1470 O O . ASN A 1 192 ? -12.964 13.240 27.902 1.00 48.31 192 ASN A O 1
ATOM 1474 N N . GLN A 1 193 ? -11.325 14.672 28.435 1.00 66.81 193 GLN A N 1
ATOM 1475 C CA . GLN A 1 193 ? -10.259 13.770 28.022 1.00 66.81 193 GLN A CA 1
ATOM 1476 C C . GLN A 1 193 ? -9.967 12.768 29.146 1.00 66.81 193 GLN A C 1
ATOM 1478 O O . GLN A 1 193 ? -9.614 13.140 30.265 1.00 66.81 193 GLN A O 1
ATOM 1483 N N . LYS A 1 194 ? -10.133 11.466 28.877 1.00 78.50 194 LYS A N 1
ATOM 1484 C CA . LYS A 1 194 ? -9.714 10.425 29.831 1.00 78.50 194 LYS A CA 1
ATOM 1485 C C . LYS A 1 194 ? -8.190 10.516 29.979 1.00 78.50 194 LYS A C 1
ATOM 1487 O O . LYS A 1 194 ? -7.494 10.423 28.962 1.00 78.50 194 LYS A O 1
ATOM 1492 N N . PRO A 1 195 ? -7.698 10.711 31.211 1.00 85.19 195 PRO A N 1
ATOM 1493 C CA . PRO A 1 195 ? -6.314 11.051 31.474 1.00 85.19 195 PRO A CA 1
ATOM 1494 C C . PRO A 1 195 ? -5.385 9.882 31.155 1.00 85.19 195 PRO A C 1
ATOM 1496 O O . PRO A 1 195 ? -5.811 8.728 31.037 1.00 85.19 195 PRO A O 1
ATOM 1499 N N . GLU A 1 196 ? -4.101 10.185 31.032 1.00 86.38 196 GLU A N 1
ATOM 1500 C CA . GLU A 1 196 ? -3.077 9.177 30.793 1.00 86.38 196 GLU A CA 1
ATOM 1501 C C . GLU A 1 196 ? -3.001 8.188 31.967 1.00 86.38 196 GLU A C 1
ATOM 1503 O O . GLU A 1 196 ? -2.988 8.589 33.132 1.00 86.38 196 GLU A O 1
ATOM 1508 N N . PHE A 1 197 ? -2.906 6.887 31.684 1.00 85.75 197 PHE A N 1
ATOM 1509 C CA . PHE A 1 197 ? -2.652 5.914 32.745 1.00 85.75 197 PHE A CA 1
ATOM 1510 C C . PHE A 1 197 ? -1.195 5.941 33.200 1.00 85.75 197 PHE A C 1
ATOM 1512 O O . PHE A 1 197 ? -0.271 5.778 32.398 1.00 85.75 197 PHE A O 1
ATOM 1519 N N . LYS A 1 198 ? -1.003 6.099 34.503 1.00 84.88 198 LYS A N 1
ATOM 1520 C CA . LYS A 1 198 ? 0.290 6.093 35.178 1.00 84.88 198 LYS A CA 1
ATOM 1521 C C . LYS A 1 198 ? 0.236 5.001 36.247 1.00 84.88 198 LYS A C 1
ATOM 1523 O O . LYS A 1 198 ? -0.484 5.178 37.229 1.00 84.88 198 LYS A O 1
ATOM 1528 N N . PRO A 1 199 ? 0.932 3.865 36.061 1.00 78.38 199 PRO A N 1
ATOM 1529 C CA . PRO A 1 199 ? 1.016 2.832 37.088 1.00 78.38 199 PRO A CA 1
ATOM 1530 C C . PRO A 1 199 ? 1.458 3.447 38.418 1.00 78.38 199 PRO A C 1
ATOM 1532 O O . PRO A 1 199 ? 2.404 4.237 38.458 1.00 78.38 199 PRO A O 1
ATOM 1535 N N . ASN A 1 200 ? 0.772 3.119 39.514 1.00 71.44 200 ASN A N 1
ATOM 1536 C CA . ASN A 1 200 ? 1.130 3.653 40.828 1.00 71.44 200 ASN A CA 1
ATOM 1537 C C . ASN A 1 200 ? 2.047 2.667 41.548 1.00 71.44 200 ASN A C 1
ATOM 1539 O O . ASN A 1 200 ? 1.667 2.025 42.534 1.00 71.44 200 ASN A O 1
ATOM 1543 N N . GLU A 1 201 ? 3.278 2.569 41.046 1.00 62.94 201 GLU A N 1
ATOM 1544 C CA . GLU A 1 201 ? 4.309 1.669 41.574 1.00 62.94 201 GLU A CA 1
ATOM 1545 C C . GLU A 1 201 ? 4.647 1.955 43.047 1.00 62.94 201 GLU A C 1
ATOM 1547 O O . GLU A 1 201 ? 5.119 1.070 43.753 1.00 62.94 201 GLU A O 1
ATOM 1552 N N . GLY A 1 202 ? 4.341 3.156 43.552 1.00 58.88 202 GLY A N 1
ATOM 1553 C CA . GLY A 1 202 ? 4.539 3.521 44.956 1.00 58.88 202 GLY A CA 1
ATOM 1554 C C . GLY A 1 202 ? 3.501 2.947 45.929 1.00 58.88 202 GLY A C 1
ATOM 1555 O O . GLY A 1 202 ? 3.769 2.909 47.129 1.00 58.88 202 GLY A O 1
ATOM 1556 N N . LYS A 1 203 ? 2.321 2.508 45.459 1.00 59.50 203 LYS A N 1
ATOM 1557 C CA . LYS A 1 203 ? 1.243 1.978 46.326 1.00 59.50 203 LYS A CA 1
ATOM 1558 C C . LYS A 1 203 ? 0.744 0.587 45.950 1.00 59.50 203 LYS A C 1
ATOM 1560 O O . LYS A 1 203 ? 0.335 -0.147 46.843 1.00 59.50 203 LYS A O 1
ATOM 1565 N N . HIS A 1 204 ? 0.781 0.215 44.673 1.00 59.56 204 HIS A N 1
ATOM 1566 C CA . HIS A 1 204 ? 0.168 -1.021 44.176 1.00 59.56 204 HIS A CA 1
ATOM 1567 C C . HIS A 1 204 ? 1.176 -1.965 43.497 1.00 59.56 204 HIS A C 1
ATOM 1569 O O . HIS A 1 204 ? 0.831 -2.704 42.579 1.00 59.56 204 HIS A O 1
ATOM 1575 N N . HIS A 1 205 ? 2.428 -1.978 43.967 1.00 53.84 205 HIS A N 1
ATOM 1576 C CA . HIS A 1 205 ? 3.472 -2.890 43.488 1.00 53.84 205 HIS A CA 1
ATOM 1577 C C . HIS A 1 205 ? 3.254 -4.352 43.935 1.00 53.84 205 HIS A C 1
ATOM 1579 O O . HIS A 1 205 ? 2.576 -4.629 44.925 1.00 53.84 205 HIS A O 1
ATOM 1585 N N . GLN A 1 206 ? 3.894 -5.311 43.250 1.00 53.41 206 GLN A N 1
ATOM 1586 C CA . GLN A 1 206 ? 3.773 -6.759 43.532 1.00 53.41 206 GLN A CA 1
ATOM 1587 C C . GLN A 1 206 ? 4.146 -7.144 44.979 1.00 53.41 206 GLN A C 1
ATOM 1589 O O . GLN A 1 206 ? 3.635 -8.124 45.519 1.00 53.41 206 GLN A O 1
ATOM 1594 N N . ASN A 1 207 ? 4.994 -6.332 45.616 1.00 52.66 207 ASN A N 1
ATOM 1595 C CA . ASN A 1 207 ? 5.436 -6.493 47.005 1.00 52.66 207 ASN A CA 1
ATOM 1596 C C . ASN A 1 207 ? 4.640 -5.644 48.020 1.00 52.66 207 ASN A C 1
ATOM 1598 O O . ASN A 1 207 ? 5.085 -5.503 49.160 1.00 52.66 207 ASN A O 1
ATOM 1602 N N . ALA A 1 208 ? 3.518 -5.028 47.625 1.00 54.00 208 ALA A N 1
ATOM 1603 C CA . ALA A 1 208 ? 2.730 -4.177 48.514 1.00 54.00 208 ALA A CA 1
ATOM 1604 C C . ALA A 1 208 ? 2.176 -5.004 49.687 1.00 54.00 208 ALA A C 1
ATOM 1606 O O . ALA A 1 208 ? 1.637 -6.099 49.498 1.00 54.00 208 ALA A O 1
ATOM 1607 N N . LYS A 1 209 ? 2.350 -4.493 50.912 1.00 51.53 209 LYS A N 1
ATOM 1608 C CA . LYS A 1 209 ? 1.853 -5.092 52.162 1.00 51.53 209 LYS A CA 1
ATOM 1609 C C . LYS A 1 209 ? 0.770 -4.188 52.760 1.00 51.53 209 LYS A C 1
ATOM 1611 O O . LYS A 1 209 ? 0.965 -2.978 52.843 1.00 51.53 209 LYS A O 1
ATOM 1616 N N . GLY A 1 210 ? -0.340 -4.766 53.226 1.00 59.81 210 GLY A N 1
ATOM 1617 C CA . GLY A 1 210 ? -1.414 -4.046 53.928 1.00 59.81 210 GLY A CA 1
ATOM 1618 C C . GLY A 1 210 ? -2.665 -3.789 53.077 1.00 59.81 210 GLY A C 1
ATOM 1619 O O . GLY A 1 210 ? -3.039 -4.612 52.255 1.00 59.81 210 GLY A O 1
ATOM 1620 N N . ARG A 1 211 ? -3.344 -2.651 53.291 1.00 54.91 211 ARG A N 1
ATOM 1621 C CA . ARG A 1 211 ? -4.660 -2.320 52.688 1.00 54.91 211 ARG A CA 1
ATOM 1622 C C . ARG A 1 211 ? -4.643 -2.042 51.177 1.00 54.91 211 ARG A C 1
ATOM 1624 O O . ARG A 1 211 ? -5.691 -1.762 50.601 1.00 54.91 211 ARG A O 1
ATOM 1631 N N . ALA A 1 212 ? -3.472 -2.039 50.550 1.00 56.56 212 ALA A N 1
ATOM 1632 C CA . ALA A 1 212 ? -3.338 -1.775 49.127 1.00 56.56 212 ALA A CA 1
ATOM 1633 C C . ALA A 1 212 ? -3.402 -3.099 48.362 1.00 56.56 212 ALA A C 1
ATOM 1635 O O . ALA A 1 212 ? -2.494 -3.923 48.454 1.00 56.56 212 ALA A O 1
ATOM 1636 N N . SER A 1 213 ? -4.484 -3.298 47.610 1.00 65.12 213 SER A N 1
ATOM 1637 C CA . SER A 1 213 ? -4.600 -4.413 46.671 1.00 65.12 213 SER A CA 1
ATOM 1638 C C . SER A 1 213 ? -3.456 -4.348 45.641 1.00 65.12 213 SER A C 1
ATOM 1640 O O . SER A 1 213 ? -2.906 -3.273 45.388 1.00 65.12 213 SER A O 1
ATOM 1642 N N . ARG A 1 214 ? -3.070 -5.490 45.065 1.00 71.81 214 ARG A N 1
ATOM 1643 C CA . ARG A 1 214 ? -1.992 -5.557 44.063 1.00 71.81 214 ARG A CA 1
ATOM 1644 C C . ARG A 1 214 ? -2.529 -5.195 42.686 1.00 71.81 214 ARG A C 1
ATOM 1646 O O . ARG A 1 214 ? -3.550 -5.744 42.276 1.00 71.81 214 ARG A O 1
ATOM 1653 N N . GLU A 1 215 ? -1.835 -4.301 41.988 1.00 79.62 215 GLU A N 1
ATOM 1654 C CA . GLU A 1 215 ? -2.191 -3.945 40.618 1.00 79.62 215 GLU A CA 1
ATOM 1655 C C . GLU A 1 215 ? -2.015 -5.168 39.700 1.00 79.62 215 GLU A C 1
ATOM 1657 O O . GLU A 1 215 ? -0.967 -5.822 39.753 1.00 79.62 215 GLU A O 1
ATOM 1662 N N . PRO A 1 216 ? -3.023 -5.525 38.885 1.00 80.94 216 PRO A N 1
ATOM 1663 C CA . PRO A 1 216 ? -2.909 -6.657 37.976 1.00 80.94 216 PRO A CA 1
ATOM 1664 C C . PRO A 1 216 ? -1.942 -6.331 36.830 1.00 80.94 216 PRO A C 1
ATOM 1666 O O . PRO A 1 216 ? -1.867 -5.194 36.371 1.00 80.94 216 PRO A O 1
ATOM 1669 N N . ALA A 1 217 ? -1.226 -7.336 36.320 1.00 80.00 217 ALA A N 1
ATOM 1670 C CA . ALA A 1 217 ? -0.211 -7.139 35.277 1.00 80.00 217 ALA A CA 1
ATOM 1671 C C . ALA A 1 217 ? -0.776 -6.546 33.968 1.00 80.00 217 ALA A C 1
ATOM 1673 O O . ALA A 1 217 ? -0.061 -5.873 33.233 1.00 80.00 217 ALA A O 1
ATOM 1674 N N . ASN A 1 218 ? -2.064 -6.763 33.692 1.00 82.00 218 ASN A N 1
ATOM 1675 C CA . ASN A 1 218 ? -2.790 -6.226 32.540 1.00 82.00 218 ASN A CA 1
ATOM 1676 C C . ASN A 1 218 ? -3.547 -4.915 32.855 1.00 82.00 218 ASN A C 1
ATOM 1678 O O . ASN A 1 218 ? -4.487 -4.561 32.141 1.00 82.00 218 ASN A O 1
ATOM 1682 N N . SER A 1 219 ? -3.178 -4.180 33.913 1.00 83.88 219 SER A N 1
ATOM 1683 C CA . SER A 1 219 ? -3.859 -2.947 34.347 1.00 83.88 219 SER A CA 1
ATOM 1684 C C . SER A 1 219 ? -3.955 -1.880 33.254 1.00 83.88 219 SER A C 1
ATOM 1686 O O . SER A 1 219 ? -4.986 -1.217 33.148 1.00 83.88 219 SER A O 1
ATOM 1688 N N . ARG A 1 220 ? -2.927 -1.747 32.403 1.00 86.19 220 ARG A N 1
ATOM 1689 C CA . ARG A 1 220 ? -2.928 -0.850 31.236 1.00 86.19 220 ARG A CA 1
ATOM 1690 C C . ARG A 1 220 ? -4.012 -1.243 30.229 1.00 86.19 220 ARG A C 1
ATOM 1692 O O . ARG A 1 220 ? -4.769 -0.382 29.788 1.00 86.19 220 ARG A O 1
ATOM 1699 N N . ASP A 1 221 ? -4.123 -2.527 29.901 1.00 84.31 221 ASP A N 1
ATOM 1700 C CA . ASP A 1 221 ? -5.118 -3.026 28.943 1.00 84.31 221 ASP A CA 1
ATOM 1701 C C . ASP A 1 221 ? -6.539 -2.902 29.493 1.00 84.31 221 ASP A C 1
ATOM 1703 O O . ASP A 1 221 ? -7.465 -2.517 28.774 1.00 84.31 221 ASP A O 1
ATOM 1707 N N . LEU A 1 222 ? -6.705 -3.177 30.789 1.00 85.88 222 LEU A N 1
ATOM 1708 C CA . LEU A 1 222 ? -7.954 -2.947 31.505 1.00 85.88 222 LEU A CA 1
ATOM 1709 C C . LEU A 1 222 ? -8.308 -1.457 31.509 1.00 85.88 222 LEU A C 1
ATOM 1711 O O . LEU A 1 222 ? -9.443 -1.108 31.192 1.00 85.88 222 LEU A O 1
ATOM 1715 N N . TYR A 1 223 ? -7.349 -0.566 31.780 1.00 90.94 223 TYR A N 1
ATOM 1716 C CA . TYR A 1 223 ? -7.590 0.873 31.738 1.00 90.94 223 TYR A CA 1
ATOM 1717 C C . TYR A 1 223 ? -8.022 1.322 30.352 1.00 90.94 223 TYR A C 1
ATOM 1719 O O . TYR A 1 223 ? -8.980 2.079 30.250 1.00 90.94 223 TYR A O 1
ATOM 1727 N N . ASN A 1 224 ? -7.390 0.836 29.284 1.00 85.69 224 ASN A N 1
ATOM 1728 C CA . ASN A 1 224 ? -7.754 1.202 27.914 1.00 85.69 224 ASN A CA 1
ATOM 1729 C C . ASN A 1 224 ? -9.225 0.875 27.608 1.00 85.69 224 ASN A C 1
ATOM 1731 O O . ASN A 1 224 ? -9.911 1.679 26.980 1.00 85.69 224 ASN A O 1
ATOM 1735 N N . LYS A 1 225 ? -9.740 -0.232 28.154 1.00 86.75 225 LYS A N 1
ATOM 1736 C CA . LYS A 1 225 ? -11.143 -0.663 28.023 1.00 86.75 225 LYS A CA 1
ATOM 1737 C C . LYS A 1 225 ? -12.087 -0.047 29.065 1.00 86.75 225 LYS A C 1
ATOM 1739 O O . LYS A 1 225 ? -13.293 -0.254 28.988 1.00 86.75 225 LYS A O 1
ATOM 1744 N N . ALA A 1 226 ? -11.559 0.693 30.041 1.00 89.62 226 ALA A N 1
ATOM 1745 C CA . ALA A 1 226 ? -12.346 1.209 31.151 1.00 89.62 226 ALA A CA 1
ATOM 1746 C C . ALA A 1 226 ? -13.306 2.331 30.725 1.00 89.62 226 ALA A C 1
ATOM 1748 O O . ALA A 1 226 ? -12.905 3.288 30.051 1.00 89.62 226 ALA A O 1
ATOM 1749 N N . VAL A 1 227 ? -14.549 2.250 31.189 1.00 88.69 227 VAL A N 1
ATOM 1750 C CA . VAL A 1 227 ? -15.596 3.256 30.983 1.00 88.69 227 VAL A CA 1
ATOM 1751 C C . VAL A 1 227 ? -15.591 4.276 32.122 1.00 88.69 227 VAL A C 1
ATOM 1753 O O . VAL A 1 227 ? -15.348 3.925 33.276 1.00 88.69 227 VAL A O 1
ATOM 1756 N N . LYS A 1 228 ? -15.808 5.558 31.806 1.00 90.31 228 LYS A N 1
ATOM 1757 C CA . LYS A 1 228 ? -15.908 6.634 32.809 1.00 90.31 228 LYS A CA 1
ATOM 1758 C C . LYS A 1 228 ? -17.235 6.490 33.553 1.00 90.31 228 LYS A C 1
ATOM 1760 O O . LYS A 1 228 ? -18.258 6.325 32.898 1.00 90.31 228 LYS A O 1
ATOM 1765 N N . SER A 1 229 ? -17.221 6.593 34.882 1.00 86.12 229 SER A N 1
ATOM 1766 C CA . SER A 1 229 ? -18.472 6.682 35.642 1.00 86.12 229 SER A CA 1
ATOM 1767 C C . SER A 1 229 ? -18.980 8.127 35.665 1.00 86.12 229 SER A C 1
ATOM 1769 O O . SER A 1 229 ? -18.240 9.058 36.000 1.00 86.12 229 SER A O 1
ATOM 1771 N N . ASN A 1 230 ? -20.250 8.297 35.322 1.00 84.69 230 ASN A N 1
ATOM 1772 C CA . ASN A 1 230 ? -21.034 9.515 35.463 1.00 84.69 230 ASN A CA 1
ATOM 1773 C C . ASN A 1 230 ? -21.497 9.710 36.914 1.00 84.69 230 ASN A C 1
ATOM 1775 O O . ASN A 1 230 ? -21.467 10.832 37.415 1.00 84.69 230 ASN A O 1
ATOM 1779 N N . ASP A 1 231 ? -21.859 8.625 37.606 1.00 86.75 231 ASP A N 1
ATOM 1780 C CA . ASP A 1 231 ? -22.297 8.662 39.012 1.00 86.75 231 ASP A CA 1
ATOM 1781 C C . ASP A 1 231 ? -21.134 8.952 39.976 1.00 86.75 231 ASP A C 1
ATOM 1783 O O . ASP A 1 231 ? -21.335 9.457 41.084 1.00 86.75 231 ASP A O 1
ATOM 1787 N N . LYS A 1 232 ? -19.900 8.627 39.571 1.00 85.00 232 LYS A N 1
ATOM 1788 C CA . LYS A 1 232 ? -18.684 8.886 40.346 1.00 85.00 232 LYS A CA 1
ATOM 1789 C C . LYS A 1 232 ? -17.590 9.515 39.473 1.00 85.00 232 LYS A C 1
ATOM 1791 O O . LYS A 1 232 ? -16.667 8.810 39.038 1.00 85.00 232 LYS A O 1
ATOM 1796 N N . PRO A 1 233 ? -17.657 10.842 39.248 1.00 83.94 233 PRO A N 1
ATOM 1797 C CA . PRO A 1 233 ? -16.682 11.567 38.444 1.00 83.94 233 PRO A CA 1
ATOM 1798 C C . PRO A 1 233 ? -15.241 11.337 38.911 1.00 83.94 233 PRO A C 1
ATOM 1800 O O . PRO A 1 233 ? -14.964 11.204 40.104 1.00 83.94 233 PRO A O 1
ATOM 1803 N N . GLY A 1 234 ? -14.313 11.285 37.955 1.00 84.38 234 GLY A N 1
ATOM 1804 C CA . GLY A 1 234 ? -12.897 11.014 38.228 1.00 84.38 234 GLY A CA 1
ATOM 1805 C C . GLY A 1 234 ? -12.570 9.537 38.473 1.00 84.38 234 GLY A C 1
ATOM 1806 O O . GLY A 1 234 ? -11.458 9.236 38.913 1.00 84.38 234 GLY A O 1
ATOM 1807 N N . THR A 1 235 ? -13.513 8.626 38.191 1.00 90.69 235 THR A N 1
ATOM 1808 C CA . THR A 1 235 ? -13.267 7.179 38.198 1.00 90.69 235 THR A CA 1
ATOM 1809 C C . THR A 1 235 ? -13.593 6.518 36.861 1.00 90.69 235 THR A C 1
ATOM 1811 O O . THR A 1 235 ? -14.515 6.928 36.151 1.00 90.69 235 THR A O 1
ATOM 1814 N N . TRP A 1 236 ? -12.833 5.470 36.538 1.00 92.94 236 TRP A N 1
ATOM 1815 C CA . TRP A 1 236 ? -13.037 4.607 35.375 1.00 92.94 236 TRP A CA 1
ATOM 1816 C C . TRP A 1 236 ? -13.077 3.144 35.803 1.00 92.94 236 TRP A C 1
ATOM 1818 O O . TRP A 1 236 ? -12.392 2.761 36.753 1.00 92.94 236 TRP A O 1
ATOM 1828 N N . TRP A 1 237 ? -13.867 2.331 35.106 1.00 93.50 237 TRP A N 1
ATOM 1829 C CA . TRP A 1 237 ? -14.126 0.942 35.478 1.00 93.50 237 TRP A CA 1
ATOM 1830 C C . TRP A 1 237 ? -14.008 -0.000 34.289 1.00 93.50 237 TRP A C 1
ATOM 1832 O O . TRP A 1 237 ? -14.533 0.293 33.220 1.00 93.50 237 TRP A O 1
ATOM 1842 N N . ALA A 1 238 ? -13.343 -1.137 34.475 1.00 94.38 238 ALA A N 1
ATOM 1843 C CA . ALA A 1 238 ? -13.245 -2.193 33.469 1.00 94.38 238 ALA A CA 1
ATOM 1844 C C . ALA A 1 238 ? -13.596 -3.546 34.080 1.00 94.38 238 ALA A C 1
ATOM 1846 O O . ALA A 1 238 ? -13.206 -3.820 35.213 1.00 94.38 238 ALA A O 1
ATOM 1847 N N . LYS A 1 239 ? -14.295 -4.388 33.318 1.00 91.69 239 LYS A N 1
ATOM 1848 C CA . LYS A 1 239 ? -14.559 -5.782 33.678 1.00 91.69 239 LYS A CA 1
ATOM 1849 C C . LYS A 1 239 ? -13.575 -6.683 32.942 1.00 91.69 239 LYS A C 1
ATOM 1851 O O . LYS A 1 239 ? -13.416 -6.537 31.729 1.00 91.69 239 LYS A O 1
ATOM 1856 N N . ASP A 1 240 ? -12.904 -7.569 33.661 1.00 88.62 240 ASP A N 1
ATOM 1857 C CA . ASP A 1 240 ? -12.027 -8.565 33.051 1.00 88.62 240 ASP A CA 1
ATOM 1858 C C . ASP A 1 240 ? -12.808 -9.807 32.572 1.00 88.62 240 ASP A C 1
ATOM 1860 O O . ASP A 1 240 ? -14.038 -9.876 32.666 1.00 88.62 240 ASP A O 1
ATOM 1864 N N . SER A 1 241 ? -12.093 -10.790 32.020 1.00 85.69 241 SER A N 1
ATOM 1865 C CA . SER A 1 241 ? -12.678 -12.044 31.527 1.00 85.69 241 SER A CA 1
ATOM 1866 C C . SER A 1 241 ? -13.244 -12.944 32.627 1.00 85.69 241 SER A C 1
ATOM 1868 O O . SER A 1 241 ? -14.067 -13.805 32.332 1.00 85.69 241 SER A O 1
ATOM 1870 N N . GLU A 1 242 ? -12.820 -12.756 33.877 1.00 84.88 242 GLU A N 1
ATOM 1871 C CA . GLU A 1 242 ? -13.296 -13.505 35.047 1.00 84.88 242 GLU A CA 1
ATOM 1872 C C . GLU A 1 242 ? -14.507 -12.822 35.704 1.00 84.88 242 GLU A C 1
ATOM 1874 O O . GLU A 1 242 ? -15.125 -13.347 36.629 1.00 84.88 242 GLU A O 1
ATOM 1879 N N . GLY A 1 243 ? -14.888 -11.653 35.189 1.00 86.00 243 GLY A N 1
ATOM 1880 C CA . GLY A 1 243 ? -16.003 -10.861 35.669 1.00 86.00 243 GLY A CA 1
ATOM 1881 C C . GLY A 1 243 ? -15.660 -9.935 36.833 1.00 86.00 243 GLY A C 1
ATOM 1882 O O . GLY A 1 243 ? -16.575 -9.327 37.395 1.00 86.00 243 GLY A O 1
ATOM 1883 N N . VAL A 1 244 ? -14.377 -9.784 37.166 1.00 90.44 244 VAL A N 1
ATOM 1884 C CA . VAL A 1 244 ? -13.882 -8.862 38.187 1.00 90.44 244 VAL A CA 1
ATOM 1885 C C . VAL A 1 244 ? -13.915 -7.440 37.641 1.00 90.44 244 VAL A C 1
ATOM 1887 O O . VAL A 1 244 ? -13.457 -7.155 36.535 1.00 90.44 244 VAL A O 1
ATOM 1890 N N . LEU A 1 245 ? -14.465 -6.517 38.429 1.00 91.81 245 LEU A N 1
ATOM 1891 C CA . LEU A 1 245 ? -14.469 -5.096 38.109 1.00 91.81 245 LEU A CA 1
ATOM 1892 C C . LEU A 1 245 ? -13.242 -4.422 38.722 1.00 91.81 245 LEU A C 1
ATOM 1894 O O . LEU A 1 245 ? -13.029 -4.479 39.931 1.00 91.81 245 LEU A O 1
ATOM 1898 N N . HIS A 1 246 ? -12.465 -3.734 37.893 1.00 92.81 246 HIS A N 1
ATOM 1899 C CA . HIS A 1 246 ? -11.285 -2.963 38.272 1.00 92.81 246 HIS A CA 1
ATOM 1900 C C . HIS A 1 246 ? -11.597 -1.472 38.234 1.00 92.81 246 HIS A C 1
ATOM 1902 O O . HIS A 1 246 ? -12.154 -0.983 37.251 1.00 92.81 246 HIS A O 1
ATOM 1908 N N . ARG A 1 247 ? -11.199 -0.744 39.282 1.00 92.25 247 ARG A N 1
ATOM 1909 C CA . ARG A 1 247 ? -11.402 0.702 39.410 1.00 92.25 247 ARG A CA 1
ATOM 1910 C C . ARG A 1 247 ? -10.099 1.468 39.235 1.00 92.25 247 ARG A C 1
ATOM 1912 O O . ARG A 1 247 ? -9.115 1.226 39.940 1.00 92.25 247 ARG A O 1
ATOM 1919 N N . PHE A 1 248 ? -10.162 2.504 38.417 1.00 92.19 248 PHE A N 1
ATOM 1920 C CA . PHE A 1 248 ? -9.103 3.473 38.187 1.00 92.19 248 PHE A CA 1
ATOM 1921 C C . PHE A 1 248 ? -9.545 4.849 38.670 1.00 92.19 248 PHE A C 1
ATOM 1923 O O . PHE A 1 248 ? -10.698 5.232 38.470 1.00 92.19 248 PHE A O 1
ATOM 1930 N N . SER A 1 249 ? -8.635 5.582 39.301 1.00 89.25 249 SER A N 1
ATOM 1931 C CA . SER A 1 249 ? -8.912 6.892 39.892 1.00 89.25 249 SER A CA 1
ATOM 1932 C C . SER A 1 249 ? -7.957 7.939 39.340 1.00 89.25 249 SER A C 1
ATOM 1934 O O . SER A 1 249 ? -6.785 7.640 39.105 1.00 89.25 249 SER A O 1
ATOM 1936 N N . SER A 1 250 ? -8.454 9.166 39.178 1.00 85.81 250 SER A N 1
ATOM 1937 C CA . SER A 1 250 ? -7.628 10.338 38.864 1.00 85.81 250 SER A CA 1
ATOM 1938 C C . SER A 1 250 ? -6.513 10.508 39.902 1.00 85.81 250 SER A C 1
ATOM 1940 O O . SER A 1 250 ? -6.748 10.344 41.102 1.00 85.81 250 SER A O 1
ATOM 1942 N N . ASP A 1 251 ? -5.307 10.851 39.452 1.00 79.12 251 ASP A N 1
ATOM 1943 C CA . ASP A 1 251 ? -4.184 11.228 40.320 1.00 79.12 251 ASP A CA 1
ATOM 1944 C C . ASP A 1 251 ? -4.181 12.727 40.688 1.00 79.12 251 ASP A C 1
ATOM 1946 O O . ASP A 1 251 ? -3.317 13.170 41.442 1.00 79.12 251 ASP A O 1
ATOM 1950 N N . ASN A 1 252 ? -5.156 13.499 40.185 1.00 76.31 252 ASN A N 1
ATOM 1951 C CA . ASN A 1 252 ? 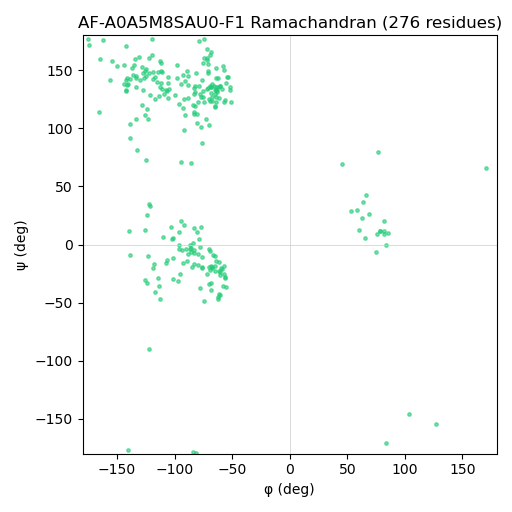-5.255 14.963 40.297 1.00 76.31 252 ASN A CA 1
ATOM 1952 C C . ASN A 1 252 ? -4.070 15.744 39.683 1.00 76.31 252 ASN A C 1
ATOM 1954 O O . ASN A 1 252 ? -3.964 16.950 39.885 1.00 76.31 252 ASN A O 1
ATOM 1958 N N . ALA A 1 253 ? -3.217 15.081 38.902 1.00 74.06 253 ALA A N 1
ATOM 1959 C CA . ALA A 1 253 ? -2.052 15.616 38.196 1.00 74.06 253 ALA A CA 1
ATOM 1960 C C . ALA A 1 253 ? -2.122 15.329 36.679 1.00 74.06 253 ALA A C 1
ATOM 1962 O O . ALA A 1 253 ? -1.101 15.233 35.993 1.00 74.06 253 ALA A O 1
ATOM 1963 N N . GLY A 1 254 ? -3.341 15.162 36.152 1.00 74.31 254 GLY A N 1
ATOM 1964 C CA . GLY A 1 254 ? -3.599 14.887 34.736 1.00 74.31 254 GLY A CA 1
ATOM 1965 C C . GLY A 1 254 ? -3.437 13.419 34.322 1.00 74.31 254 GLY A C 1
ATOM 1966 O O . GLY A 1 254 ? -3.473 13.125 33.130 1.00 74.31 254 GLY A O 1
ATOM 1967 N N . GLY A 1 255 ? -3.264 12.498 35.274 1.00 83.44 255 GLY A N 1
ATOM 1968 C CA . GLY A 1 255 ? -3.198 11.054 35.061 1.00 83.44 255 GLY A CA 1
ATOM 1969 C C . GLY A 1 255 ? -4.294 10.277 35.804 1.00 83.44 255 GLY A C 1
ATOM 1970 O O . GLY A 1 255 ? -5.098 10.822 36.563 1.00 83.44 255 GLY A O 1
ATOM 1971 N N . ALA A 1 256 ? -4.330 8.966 35.592 1.00 87.69 256 ALA A N 1
ATOM 1972 C CA . ALA A 1 256 ? -5.100 8.027 36.400 1.00 87.69 256 ALA A CA 1
ATOM 1973 C C . ALA A 1 256 ? -4.279 6.776 36.697 1.00 87.69 256 ALA A C 1
ATOM 1975 O O . ALA A 1 256 ? -3.424 6.376 35.914 1.00 87.69 256 ALA A O 1
ATOM 1976 N N . HIS A 1 257 ? -4.571 6.129 37.816 1.00 87.19 257 HIS A N 1
ATOM 1977 C CA . HIS A 1 257 ? -3.905 4.898 38.223 1.00 87.19 257 HIS A CA 1
ATOM 1978 C C . HIS A 1 257 ? -4.916 3.861 38.694 1.00 87.19 257 HIS A C 1
ATOM 1980 O O . HIS A 1 257 ? -6.055 4.181 39.052 1.00 87.19 257 HIS A O 1
ATOM 1986 N N . TRP A 1 258 ? -4.499 2.599 38.686 1.00 89.75 258 TRP A N 1
ATOM 1987 C CA . TRP A 1 258 ? -5.309 1.519 39.221 1.00 89.75 258 TRP A CA 1
ATOM 1988 C C . TRP A 1 258 ? -5.398 1.664 40.740 1.00 89.75 258 TRP A C 1
ATOM 1990 O O . TRP A 1 258 ? -4.407 1.985 41.390 1.00 89.75 258 TRP A O 1
ATOM 2000 N N . SER A 1 259 ? -6.592 1.475 41.300 1.00 85.25 259 SER A N 1
ATOM 2001 C CA . SER A 1 259 ? -6.846 1.775 42.714 1.00 85.25 259 SER A CA 1
ATOM 2002 C C . SER A 1 259 ? -7.394 0.601 43.523 1.00 85.25 259 SER A C 1
ATOM 2004 O O . SER A 1 259 ? -7.130 0.543 44.721 1.00 85.25 259 SER A O 1
ATOM 2006 N N . SER A 1 260 ? -8.204 -0.285 42.925 1.00 85.75 260 SER A N 1
ATOM 2007 C CA . SER A 1 260 ? -8.756 -1.488 43.576 1.00 85.75 260 SER A CA 1
ATOM 2008 C C . SER A 1 260 ? -9.548 -2.350 42.568 1.00 85.75 260 SER A C 1
ATOM 2010 O O . SER A 1 260 ? -9.723 -1.958 41.410 1.00 85.75 260 SER A O 1
ATOM 2012 N N . SER A 1 261 ? -10.047 -3.511 43.001 1.00 89.44 261 SER A N 1
ATOM 2013 C CA . SER A 1 261 ? -10.941 -4.379 42.225 1.00 89.44 261 SER A CA 1
ATOM 2014 C C . SER A 1 261 ? -12.012 -5.034 43.101 1.00 89.44 261 SER A C 1
ATOM 2016 O O . SER A 1 261 ? -11.931 -4.963 44.324 1.00 89.44 261 SER A O 1
ATOM 2018 N N . THR A 1 262 ? -13.007 -5.691 42.508 1.00 89.06 262 THR A N 1
ATOM 2019 C CA . THR A 1 262 ? -14.000 -6.500 43.242 1.00 89.06 262 THR A CA 1
ATOM 2020 C C . THR A 1 262 ? -13.478 -7.881 43.656 1.00 89.06 262 THR A C 1
ATOM 2022 O O . THR A 1 262 ? -14.246 -8.671 44.198 1.00 89.06 262 THR A O 1
ATOM 2025 N N . ALA A 1 263 ? -12.199 -8.184 43.417 1.00 82.62 263 ALA A N 1
ATOM 2026 C CA . ALA A 1 263 ? -11.539 -9.412 43.848 1.00 82.62 263 ALA A CA 1
ATOM 2027 C C . ALA A 1 263 ? -10.304 -9.124 44.722 1.00 82.62 263 ALA A C 1
ATOM 2029 O O . ALA A 1 263 ? -9.728 -8.032 44.698 1.00 82.62 263 ALA A O 1
ATOM 2030 N N . GLY A 1 264 ? -9.885 -10.136 45.484 1.00 76.00 264 GLY A N 1
ATOM 2031 C CA . GLY A 1 264 ? -8.705 -10.087 46.348 1.00 76.00 264 GLY A CA 1
ATOM 2032 C C . GLY A 1 264 ? -8.942 -9.450 47.721 1.00 76.00 264 GLY A C 1
ATOM 2033 O O . GLY A 1 264 ? -10.069 -9.183 48.141 1.00 76.00 264 GLY A O 1
ATOM 2034 N N . GLU A 1 265 ? -7.847 -9.228 48.448 1.00 67.44 265 GLU A N 1
ATOM 2035 C CA . GLU A 1 265 ? -7.878 -8.597 49.768 1.00 67.44 265 GLU A CA 1
ATOM 2036 C C . GLU A 1 265 ? -8.295 -7.120 49.646 1.00 67.44 265 GLU A C 1
ATOM 2038 O O . GLU A 1 265 ? -7.690 -6.346 48.895 1.00 67.44 265 GLU A O 1
ATOM 2043 N N . ASN A 1 266 ? -9.321 -6.729 50.414 1.00 74.19 266 ASN A N 1
ATOM 2044 C CA . ASN A 1 266 ? -9.978 -5.412 50.374 1.00 74.19 266 ASN A CA 1
ATOM 2045 C C . ASN A 1 266 ? -10.739 -5.129 49.065 1.00 74.19 266 ASN A C 1
ATOM 2047 O O . ASN A 1 266 ? -10.664 -4.026 48.514 1.00 74.19 266 ASN A O 1
ATOM 2051 N N . ALA A 1 267 ? -11.472 -6.134 48.579 1.00 83.62 267 ALA A N 1
ATOM 2052 C CA . ALA A 1 267 ? -12.347 -6.015 47.423 1.00 83.62 267 ALA A CA 1
ATOM 2053 C C . ALA A 1 267 ? -13.371 -4.874 47.566 1.00 83.62 267 ALA A C 1
ATOM 2055 O O . ALA A 1 267 ? -13.916 -4.614 48.640 1.00 83.62 267 ALA A O 1
ATOM 2056 N N . ILE A 1 268 ? -13.668 -4.214 46.450 1.00 86.38 268 ILE A N 1
ATOM 2057 C CA . ILE A 1 268 ? -14.734 -3.220 46.362 1.00 86.38 268 ILE A CA 1
ATOM 2058 C C . ILE A 1 268 ? -16.080 -3.913 46.595 1.00 86.38 268 ILE A C 1
ATOM 2060 O O . ILE A 1 268 ? -16.496 -4.764 45.811 1.00 86.38 268 ILE A O 1
ATOM 2064 N N . GLU A 1 269 ? -16.793 -3.500 47.638 1.00 86.31 269 GLU A N 1
ATOM 2065 C CA . GLU A 1 269 ? -18.141 -3.995 47.914 1.00 86.31 269 GLU A CA 1
ATOM 2066 C C . GLU A 1 269 ? -19.158 -3.467 46.888 1.00 86.31 269 GLU A C 1
ATOM 2068 O O . GLU A 1 269 ? -19.047 -2.341 46.393 1.00 86.31 269 GLU A O 1
ATOM 2073 N N . SER A 1 270 ? -20.203 -4.252 46.607 1.00 86.88 270 SER A N 1
ATOM 2074 C CA . SER A 1 270 ? -21.215 -3.945 45.578 1.00 86.88 270 SER A CA 1
ATOM 2075 C C . SER A 1 270 ? -21.911 -2.585 45.763 1.00 86.88 270 SER A C 1
ATOM 2077 O O . SER A 1 270 ? -22.308 -1.940 44.787 1.00 86.88 270 SER A O 1
ATOM 2079 N N . GLN A 1 271 ? -22.035 -2.090 46.999 1.00 87.31 271 GLN A N 1
ATOM 2080 C CA . GLN A 1 271 ? -22.595 -0.757 47.267 1.00 87.31 271 GLN A CA 1
ATOM 2081 C C . GLN A 1 271 ? -21.693 0.404 46.820 1.00 87.31 271 GLN A C 1
ATOM 2083 O O . GLN A 1 271 ? -22.175 1.519 46.645 1.00 87.31 271 GLN A O 1
ATOM 2088 N N . HIS A 1 272 ? -20.395 0.159 46.627 1.00 86.38 272 HIS A N 1
ATOM 2089 C CA . HIS A 1 272 ? -19.419 1.156 46.184 1.00 86.38 272 HIS A CA 1
ATOM 2090 C C . HIS A 1 272 ? -19.176 1.130 44.671 1.00 86.38 272 HIS A C 1
ATOM 2092 O O . HIS A 1 272 ? -18.385 1.939 44.172 1.00 86.38 272 HIS A O 1
ATOM 2098 N N . ILE A 1 273 ? -19.857 0.228 43.958 1.00 88.81 273 ILE A N 1
ATOM 2099 C CA . ILE A 1 273 ? -19.908 0.191 42.498 1.00 88.81 273 ILE A CA 1
ATOM 2100 C C . ILE A 1 273 ? -20.998 1.179 42.047 1.00 88.81 273 ILE A C 1
ATOM 2102 O O . ILE A 1 273 ? -22.154 1.027 42.464 1.00 88.81 273 ILE A O 1
ATOM 2106 N N . PRO A 1 274 ? -20.652 2.199 41.244 1.00 89.19 274 PRO A N 1
ATOM 2107 C CA . PRO A 1 274 ? -21.610 3.165 40.711 1.00 89.19 274 PRO A CA 1
ATOM 2108 C C . PRO A 1 274 ? -22.732 2.491 39.906 1.00 89.19 274 PRO A C 1
ATOM 2110 O O . PRO A 1 274 ? -22.514 1.419 39.342 1.00 89.19 274 PRO A O 1
ATOM 2113 N N . ARG A 1 275 ? -23.947 3.061 39.873 1.00 87.38 275 ARG A N 1
ATOM 2114 C CA . ARG A 1 275 ? -25.102 2.367 39.265 1.00 87.38 275 ARG A CA 1
ATOM 2115 C C . ARG A 1 275 ? -24.944 2.238 37.758 1.00 87.38 275 ARG A C 1
ATOM 2117 O O . ARG A 1 275 ? -25.356 1.231 37.204 1.00 87.38 275 ARG A O 1
ATOM 2124 N N . ASP A 1 276 ? -24.307 3.219 37.137 1.00 84.69 276 ASP A N 1
ATOM 2125 C CA . ASP A 1 276 ? -23.961 3.241 35.718 1.00 84.69 276 ASP A CA 1
ATOM 2126 C C . ASP A 1 276 ? -22.872 2.231 35.304 1.00 84.69 276 ASP A C 1
ATOM 2128 O O . ASP A 1 276 ? -22.593 2.091 34.117 1.00 84.69 276 ASP A O 1
ATOM 2132 N N . ILE A 1 277 ? -22.269 1.521 36.264 1.00 88.12 277 ILE A N 1
ATOM 2133 C CA . ILE A 1 277 ? -21.259 0.474 36.038 1.00 88.12 277 ILE A CA 1
ATOM 2134 C C . ILE A 1 277 ? -21.814 -0.939 36.296 1.00 88.12 277 ILE A C 1
ATOM 2136 O O . ILE A 1 277 ? -21.182 -1.921 35.904 1.00 88.12 277 ILE A O 1
ATOM 2140 N N . LYS A 1 278 ? -22.957 -1.050 36.986 1.00 84.12 278 LYS A N 1
ATOM 2141 C CA . LYS A 1 278 ? -23.564 -2.336 37.359 1.00 84.12 278 LYS A CA 1
ATOM 2142 C C . LYS A 1 278 ? -24.150 -3.089 36.172 1.00 84.12 278 LYS A C 1
ATOM 2144 O O . LYS A 1 278 ? -24.657 -2.434 35.239 1.00 84.12 278 LYS A O 1
#

Mean predicted aligned error: 18.2 Å

Sequence (278 aa):
MKIGYLYDAGGARLAKGTITAWTCDPTTNGFQVTENYVLGFSGEELSMLDGSNNVNWQRTNIYAGGKLIGTYDPGGLHFHIEDPLGTRRVQLSGTPNLVGTPEIDIQSLPFDDGLFPYPDQYATSTANDSTPLYFTGKERELKMLQYKAFFGVLGILAERAFLGPYLFNKLHPAPAANTSPAPAESTPADPNQKPEFKPNEGKHHQNAKGRASREPANSRDLYNKAVKSNDKPGTWWAKDSEGVLHRFSSDNAGGAHWSSSTAGENAIESQHIPRDIK

Foldseek 3Di:
DAKDFDADPVRQTFFIFDFPDPDPDCVHRVTQTQKGADADPVSARQWIFGSDPVGHTAKGFDDDPLETQWMQGPLGIWGFDADPLRFTAWIADPDPPRGRPTFWGWDADPQRHPTDIDGDPRHDPSRDDRDCQGGSRAHDDPVCPVVVVPDDDDDDCRPPDPCVPVVLCPLADDDDDDDDDDDDDDDDDDLPRAFAEDEPCVAADPPHDDLFHHQDPCNVVQSSQWDADPQDHQKTWGADPVRKIWIWGDPVPRYIYTGAICDDRNHDDPVNQHPVRD

Nearest PDB structures (foldseek):
  7q97-assembly1_B  TM=5.798E-01  e=3.330E-04  Pseudomonas protegens Pf-5
  8fia-assembly1_A-2  TM=6.927E-01  e=9.558E-03  Drosophila melanogaster
  7vfn-assembly2_C  TM=3.047E-01  e=9.012E-03  Staphylococcus aureus subsp. aureus USA300
  7vfm-assembly2_C  TM=3.585E-01  e=4.688E-02  Staphylococcus aureus subsp. aureus USA300
  6lnw-assembly1_A  TM=2.958E-01  e=1.713E-01  Streptococcus pneumoniae TIGR4

pLDDT: mean 76.31, std 22.36, range [24.56, 97.56]